Protein AF-A0A9N9IWU1-F1 (afdb_monomer)

Nearest PDB structures (foldseek):
  3p52-assembly1_A  TM=3.526E-01  e=2.684E+00  Campylobacter jejuni
  3p52-assembly1_B  TM=3.515E-01  e=4.999E+00  Campylobacter jejuni

Sequence (318 aa):
MSSFELILHGLKLSLKDFIEKHLPIESNYEIITSFIGVLTSTNDRFIDERKEELLKYFIHQFLEKNGITSLINKTLVYLNKNNMPRISNGNIDLHGQYKHLIFLIQSKCKILVKDLREFLNTISKQPETSVGFLVSNVELSDNARIELEKSPIKERICVCFYYEIVDKIFEYARIFEEKHDKLKKQNEERKRKADELKAENKFLRKQNKRLKEEFQSQIKELESQIVELKEKTEIQNQNIKKTIDNQYKEFKKQNQEMKEKLENQSKKFDKKLDLILRRFMILNDPLQDNDSTNNHSNVANVKNQDPRDAIAKMLVHN

Radius of gyration: 63.13 Å; Cα contacts (8 Å, |Δi|>4): 220; chains: 1; bounding box: 89×43×184 Å

pLDDT: mean 78.39, std 21.26, range [28.47, 98.31]

Secondary structure (DSSP, 8-state):
--HHHHHHHHHHHHHHHHHHHH---SS-HHHHHHHHHHHHH---HHHHHHHHHHHHHHHHHHHHHTT-EEEE-PPPEEE-TTSPEEE--TT--EEEEETTEEEEEEE-SS--HHHHHHHHHHHTTS-TTEEEEEEESSPPPHHHHHHHHT-TTGGGEEEEETTTHHHHHHHHHHHHHHHHHHHHHHHHHHHHHHHHHHHHHHHHHHHHHHHHHHHHHHHHHHHHHHHHHHHHHHHHHHHHHHHHHHHHHHHHHHHHHHHHHHHHHHHHHHHHHHHHHHHHHHH-----------------------TTSSSTTSSS--

Foldseek 3Di:
DDPVVVVVVVCCVVLVCCCVVPQPPDLDPVSVCVVVVCLVPDPPPVSVVCVQVSLLVVLCVNCVVVVKAKDQDDFDWDQDPVRDTDTDSLQWGMWTDDDQATETEREDQADDLVNLVSQLVVVVPDPLSYAYEYEYQDDHDPVNVVSLVPRPSSVRYHYYYSSCVNVVVVVVVVVSVVVVVVVVVVVVVVVVVVVVVVVVVVVVVVVVVVVVVVVVVVVVVVVVVVVVVVVVVVVVVVVVVVVVVVVVVVVVVVVVVVVVVVVVVVVVVVVVVVVVVVVVVVVDDDDDDDDDDYDDDDDDDDPPDDPPPPPPPPPPDD

Organism: NCBI:txid1433469

Structure (mmCIF, N/CA/C/O backbone):
data_AF-A0A9N9IWU1-F1
#
_entry.id   AF-A0A9N9IWU1-F1
#
loop_
_atom_site.group_PDB
_atom_site.id
_atom_site.type_symbol
_atom_site.label_atom_id
_atom_site.label_alt_id
_atom_site.label_comp_id
_atom_site.label_asym_id
_atom_site.label_entity_id
_atom_site.label_seq_id
_atom_site.pdbx_PDB_ins_code
_atom_site.Cartn_x
_atom_site.Cartn_y
_atom_site.Cartn_z
_atom_site.occupancy
_atom_site.B_iso_or_equiv
_atom_site.auth_seq_id
_atom_site.auth_comp_id
_atom_site.auth_asym_id
_atom_site.auth_atom_id
_atom_site.pdbx_PDB_model_num
ATOM 1 N N . MET A 1 1 ? -0.079 20.510 -44.475 1.00 41.06 1 MET A N 1
ATOM 2 C CA . MET A 1 1 ? 1.258 20.053 -44.056 1.00 41.06 1 MET A CA 1
ATOM 3 C C . MET A 1 1 ? 2.174 21.253 -43.974 1.00 41.06 1 MET A C 1
ATOM 5 O O . MET A 1 1 ? 2.240 22.005 -44.940 1.00 41.06 1 MET A O 1
ATOM 9 N N . SER A 1 2 ? 2.814 21.474 -42.829 1.00 29.50 2 SER A N 1
ATOM 10 C CA . SER A 1 2 ? 3.815 22.541 -42.695 1.00 29.50 2 SER A CA 1
ATOM 11 C C . SER A 1 2 ? 5.095 22.169 -43.454 1.00 29.50 2 SER A C 1
ATOM 13 O O . SER A 1 2 ? 5.402 20.991 -43.637 1.00 29.50 2 SER A O 1
ATOM 15 N N . SER A 1 3 ? 5.880 23.159 -43.877 1.00 28.47 3 SER A N 1
ATOM 16 C CA . SER A 1 3 ? 7.180 22.968 -44.543 1.00 28.47 3 SER A CA 1
ATOM 17 C C . SER A 1 3 ? 8.150 22.101 -43.718 1.00 28.47 3 SER A C 1
ATOM 19 O O . SER A 1 3 ? 9.014 21.433 -44.278 1.00 28.47 3 SER A O 1
ATOM 21 N N . PHE A 1 4 ? 7.962 22.040 -42.395 1.00 31.33 4 PHE A N 1
ATOM 22 C CA . PHE A 1 4 ? 8.714 21.190 -41.470 1.00 31.33 4 PHE A CA 1
ATOM 23 C C . PHE A 1 4 ? 8.310 19.704 -41.552 1.00 31.33 4 PHE A C 1
ATOM 25 O O . PHE A 1 4 ? 9.168 18.826 -41.488 1.00 31.33 4 PHE A O 1
ATOM 32 N N . GLU A 1 5 ? 7.025 19.407 -41.776 1.00 33.91 5 GLU A N 1
ATOM 33 C CA . GLU A 1 5 ? 6.537 18.037 -42.001 1.00 33.91 5 GLU A CA 1
ATOM 34 C C . GLU A 1 5 ? 7.022 17.474 -43.341 1.00 33.91 5 GLU A C 1
ATOM 36 O O . GLU A 1 5 ? 7.302 16.285 -43.426 1.00 33.91 5 GLU A O 1
ATOM 41 N N . LEU A 1 6 ? 7.179 18.316 -44.368 1.00 31.55 6 LEU A N 1
ATOM 42 C CA . LEU A 1 6 ? 7.746 17.936 -45.670 1.00 31.55 6 LEU A CA 1
ATOM 43 C C . LEU A 1 6 ? 9.250 17.640 -45.592 1.00 31.55 6 LEU A C 1
ATOM 45 O O . LEU A 1 6 ? 9.711 16.675 -46.197 1.00 31.55 6 LEU A O 1
ATOM 49 N N . ILE A 1 7 ? 10.002 18.411 -44.801 1.00 37.16 7 ILE A N 1
ATOM 50 C CA . ILE A 1 7 ? 11.426 18.154 -44.536 1.00 37.16 7 ILE A CA 1
ATOM 51 C C . ILE A 1 7 ? 11.585 16.858 -43.735 1.00 37.16 7 ILE A C 1
ATOM 53 O O . ILE A 1 7 ? 12.373 16.002 -44.123 1.00 37.16 7 ILE A O 1
ATOM 57 N N . LEU A 1 8 ? 10.782 16.650 -42.687 1.00 37.19 8 LEU A N 1
ATOM 58 C CA . LEU A 1 8 ? 10.743 15.384 -41.950 1.00 37.19 8 LEU A CA 1
ATOM 59 C C . LEU A 1 8 ? 10.279 14.208 -42.810 1.00 37.19 8 LEU A C 1
ATOM 61 O O . LEU A 1 8 ? 10.736 13.102 -42.568 1.00 37.19 8 LEU A O 1
ATOM 65 N N . HIS A 1 9 ? 9.406 14.407 -43.800 1.00 40.44 9 HIS A N 1
ATOM 66 C CA . HIS A 1 9 ? 8.958 13.346 -44.704 1.00 40.44 9 HIS A CA 1
ATOM 67 C C . HIS A 1 9 ? 10.016 13.002 -45.763 1.00 40.44 9 HIS A C 1
ATOM 69 O O . HIS A 1 9 ? 10.224 11.825 -46.051 1.00 40.44 9 HIS A O 1
ATOM 75 N N . GLY A 1 10 ? 10.717 14.002 -46.308 1.00 41.34 10 GLY A N 1
ATOM 76 C CA . GLY A 1 10 ? 11.841 13.804 -47.228 1.00 41.34 10 GLY A CA 1
ATOM 77 C C . GLY A 1 10 ? 13.050 13.173 -46.540 1.00 41.34 10 GLY A C 1
ATOM 78 O O . GLY A 1 10 ? 13.661 12.262 -47.087 1.00 41.34 10 GLY A O 1
ATOM 79 N N . LEU A 1 11 ? 13.328 13.578 -45.298 1.00 46.31 11 LEU A N 1
ATOM 80 C CA . LEU A 1 11 ? 14.353 12.962 -44.458 1.00 46.31 11 LEU A CA 1
ATOM 81 C C . LEU A 1 11 ? 13.930 11.620 -43.910 1.00 46.31 11 LEU A C 1
ATOM 83 O O . LEU A 1 11 ? 14.772 10.750 -43.812 1.00 46.31 11 LEU A O 1
ATOM 87 N N . LYS A 1 12 ? 12.655 11.413 -43.566 1.00 50.91 12 LYS A N 1
ATOM 88 C CA . LYS A 1 12 ? 12.165 10.080 -43.218 1.00 50.91 12 LYS A CA 1
ATOM 89 C C . LYS A 1 12 ? 12.383 9.152 -44.385 1.00 50.91 12 LYS A C 1
ATOM 91 O O . LYS A 1 12 ? 12.904 8.092 -44.139 1.00 50.91 12 LYS A O 1
ATOM 96 N N . LEU A 1 13 ? 12.047 9.531 -45.615 1.00 47.12 13 LEU A N 1
ATOM 97 C CA . LEU A 1 13 ? 12.294 8.667 -46.767 1.00 47.12 13 LEU A CA 1
ATOM 98 C C . LEU A 1 13 ? 13.795 8.457 -46.988 1.00 47.12 13 LEU A C 1
ATOM 100 O O . LEU A 1 13 ? 14.228 7.321 -46.968 1.00 47.12 13 LEU A O 1
ATOM 104 N N . SER A 1 14 ? 14.621 9.507 -47.054 1.00 54.09 14 SER A N 1
ATOM 105 C CA . SER A 1 14 ? 16.058 9.330 -47.316 1.00 54.09 14 SER A CA 1
ATOM 106 C C . SER A 1 14 ? 16.821 8.649 -46.176 1.00 54.09 14 SER A C 1
ATOM 108 O O . SER A 1 14 ? 17.771 7.920 -46.432 1.00 54.09 14 SER A O 1
ATOM 110 N N . LEU A 1 15 ? 16.444 8.894 -44.918 1.00 51.06 15 LEU A N 1
ATOM 111 C CA . LEU A 1 15 ? 17.078 8.315 -43.735 1.00 51.06 15 LEU A CA 1
ATOM 112 C C . LEU A 1 15 ? 16.549 6.918 -43.436 1.00 51.06 15 LEU A C 1
ATOM 114 O O . LEU A 1 15 ? 17.334 6.056 -43.065 1.00 51.06 15 LEU A O 1
ATOM 118 N N . LYS A 1 16 ? 15.243 6.684 -43.589 1.00 52.19 16 LYS A N 1
ATOM 119 C CA . LYS A 1 16 ? 14.665 5.342 -43.509 1.00 52.19 16 LYS A CA 1
ATOM 120 C C . LYS A 1 16 ? 15.235 4.489 -44.625 1.00 52.19 16 LYS A C 1
ATOM 122 O O . LYS A 1 16 ? 15.744 3.431 -44.313 1.00 52.19 16 LYS A O 1
ATOM 127 N N . ASP A 1 17 ? 15.273 4.978 -45.863 1.00 54.34 17 ASP A N 1
ATOM 128 C CA . ASP A 1 17 ? 15.911 4.270 -46.973 1.00 54.34 17 ASP A CA 1
ATOM 129 C C . ASP A 1 17 ? 17.400 4.057 -46.686 1.00 54.34 17 ASP A C 1
ATOM 131 O O . ASP A 1 17 ? 17.902 2.965 -46.909 1.00 54.34 17 ASP A O 1
ATOM 135 N N . PHE A 1 18 ? 18.119 5.045 -46.138 1.00 54.44 18 PHE A N 1
ATOM 136 C CA . PHE A 1 18 ? 19.524 4.874 -45.752 1.00 54.44 18 PHE A CA 1
ATOM 137 C C . PHE A 1 18 ? 19.701 3.794 -44.677 1.00 54.44 18 PHE A C 1
ATOM 139 O O . PHE A 1 18 ? 20.540 2.912 -44.828 1.00 54.44 18 PHE A O 1
ATOM 146 N N . ILE A 1 19 ? 18.901 3.824 -43.612 1.00 54.03 19 ILE A N 1
ATOM 147 C CA . ILE A 1 19 ? 18.969 2.860 -42.511 1.00 54.03 19 ILE A CA 1
ATOM 148 C C . ILE A 1 19 ? 18.510 1.476 -42.983 1.00 54.03 19 ILE A C 1
ATOM 150 O O . ILE A 1 19 ? 19.202 0.500 -42.745 1.00 54.03 19 ILE A O 1
ATOM 154 N N . GLU A 1 20 ? 17.403 1.363 -43.709 1.00 55.81 20 GLU A N 1
ATOM 155 C CA . GLU A 1 20 ? 16.878 0.090 -44.218 1.00 55.81 20 GLU A CA 1
ATOM 156 C C . GLU A 1 20 ? 17.780 -0.530 -45.294 1.00 55.81 20 GLU A C 1
ATOM 158 O O . GLU A 1 20 ? 17.894 -1.753 -45.359 1.00 55.81 20 GLU A O 1
ATOM 163 N N . LYS A 1 21 ? 18.453 0.288 -46.114 1.00 51.91 21 LYS A N 1
ATOM 164 C CA . LYS A 1 21 ? 19.343 -0.172 -47.193 1.00 51.91 21 LYS A CA 1
ATOM 165 C C . LYS A 1 21 ? 20.771 -0.456 -46.730 1.00 51.91 21 LYS A C 1
ATOM 167 O O . LYS A 1 21 ? 21.425 -1.310 -47.323 1.00 51.91 21 LYS A O 1
ATOM 172 N N . HIS A 1 22 ? 21.272 0.261 -45.721 1.00 46.25 22 HIS A N 1
ATOM 173 C CA . HIS A 1 22 ? 22.676 0.176 -45.292 1.00 46.25 22 HIS A CA 1
ATOM 174 C C . HIS A 1 22 ? 22.883 -0.394 -43.886 1.00 46.25 22 HIS A C 1
ATOM 176 O O . HIS A 1 22 ? 24.012 -0.742 -43.549 1.00 46.25 22 HIS A O 1
ATOM 182 N N . LEU A 1 23 ? 21.834 -0.529 -43.075 1.00 49.16 23 LEU A N 1
ATOM 183 C CA . LEU A 1 23 ? 21.897 -1.170 -41.764 1.00 49.16 23 LEU A CA 1
ATOM 184 C C . LEU A 1 23 ? 20.909 -2.338 -41.765 1.00 49.16 23 LEU A C 1
ATOM 186 O O . LEU A 1 23 ? 19.744 -2.152 -41.407 1.00 49.16 23 LEU A O 1
ATOM 190 N N . PRO A 1 24 ? 21.326 -3.553 -42.167 1.00 48.78 24 PRO A N 1
ATOM 191 C CA . PRO A 1 24 ? 20.500 -4.730 -41.949 1.00 48.78 24 PRO A CA 1
ATOM 192 C C . PRO A 1 24 ? 20.331 -4.870 -40.438 1.00 48.78 24 PRO A C 1
ATOM 194 O O . PRO A 1 24 ? 21.241 -5.307 -39.756 1.00 48.78 24 PRO A O 1
ATOM 197 N N . ILE A 1 25 ? 19.209 -4.419 -39.872 1.00 50.78 25 ILE A N 1
ATOM 198 C CA . ILE A 1 25 ? 18.974 -4.502 -38.422 1.00 50.78 25 ILE A CA 1
ATOM 199 C C . ILE A 1 25 ? 18.584 -5.948 -38.084 1.00 50.78 25 ILE A C 1
ATOM 201 O O . ILE A 1 25 ? 17.461 -6.233 -37.674 1.00 50.78 25 ILE A O 1
ATOM 205 N N . GLU A 1 26 ? 19.498 -6.870 -38.344 1.00 51.69 26 GLU A N 1
ATOM 206 C CA . GLU A 1 26 ? 19.643 -8.082 -37.565 1.00 51.69 26 GLU A CA 1
ATOM 207 C C . GLU A 1 26 ? 20.362 -7.675 -36.273 1.00 51.69 26 GLU A C 1
ATOM 209 O O . GLU A 1 26 ? 21.142 -6.721 -36.251 1.00 51.69 26 GLU A O 1
ATOM 214 N N . SER A 1 27 ? 20.040 -8.333 -35.165 1.00 50.38 27 SER A N 1
ATOM 215 C CA . SER A 1 27 ? 20.446 -8.004 -33.793 1.00 50.38 27 SER A CA 1
ATOM 216 C C . SER A 1 27 ? 21.941 -8.226 -33.513 1.00 50.38 27 SER A C 1
ATOM 218 O O . SER A 1 27 ? 22.306 -8.835 -32.511 1.00 50.38 27 SER A O 1
ATOM 220 N N . ASN A 1 28 ? 22.821 -7.767 -34.397 1.00 59.22 28 ASN A N 1
ATOM 221 C CA . ASN A 1 28 ? 24.256 -7.854 -34.220 1.00 59.22 28 ASN A CA 1
ATOM 222 C C . ASN A 1 28 ? 24.761 -6.579 -33.547 1.00 59.22 28 ASN A C 1
ATOM 224 O O . ASN A 1 28 ? 24.699 -5.483 -34.107 1.00 59.22 28 ASN A O 1
ATOM 228 N N . TYR A 1 29 ? 25.311 -6.746 -32.345 1.00 64.25 29 TYR A N 1
ATOM 229 C CA . TYR A 1 29 ? 26.109 -5.754 -31.614 1.00 64.25 29 TYR A CA 1
ATOM 230 C C . TYR A 1 29 ? 27.099 -4.996 -32.521 1.00 64.25 29 TYR A C 1
ATOM 232 O O . TYR A 1 29 ? 27.323 -3.795 -32.352 1.00 64.25 29 TYR A O 1
ATOM 240 N N . GLU A 1 30 ? 27.637 -5.677 -33.536 1.00 64.38 30 GLU A N 1
ATOM 241 C CA . GLU A 1 30 ? 28.528 -5.111 -34.552 1.00 64.38 30 GLU A CA 1
ATOM 242 C C . GLU A 1 30 ? 27.883 -3.976 -35.358 1.00 64.38 30 GLU A C 1
ATOM 244 O O . GLU A 1 30 ? 28.542 -2.981 -35.644 1.00 64.38 30 GLU A O 1
ATOM 249 N N . ILE A 1 31 ? 26.589 -4.062 -35.668 1.00 64.69 31 ILE A N 1
ATOM 250 C CA . ILE A 1 31 ? 25.860 -3.071 -36.475 1.00 64.69 31 ILE A CA 1
ATOM 251 C C . ILE A 1 31 ? 25.555 -1.823 -35.651 1.00 64.69 31 ILE A C 1
ATOM 253 O O . ILE A 1 31 ? 25.706 -0.704 -36.140 1.00 64.69 31 ILE A O 1
ATOM 257 N N . ILE A 1 32 ? 25.205 -2.003 -34.373 1.00 66.56 32 ILE A N 1
ATOM 258 C CA . ILE A 1 32 ? 25.020 -0.894 -33.428 1.00 66.56 32 ILE A CA 1
ATOM 259 C C . ILE A 1 32 ? 26.347 -0.157 -33.247 1.00 66.56 32 ILE A C 1
ATOM 261 O O . ILE A 1 32 ? 26.415 1.061 -33.400 1.00 66.56 32 ILE A O 1
ATOM 265 N N . THR A 1 33 ? 27.416 -0.905 -32.973 1.00 68.69 33 THR A N 1
ATOM 266 C CA . THR A 1 33 ? 28.758 -0.346 -32.784 1.00 68.69 33 THR A CA 1
ATOM 267 C C . THR A 1 33 ? 29.263 0.335 -34.056 1.00 68.69 33 THR A C 1
ATOM 269 O O . THR A 1 33 ? 29.838 1.416 -33.974 1.00 68.69 33 THR A O 1
ATOM 272 N N . SER A 1 34 ? 28.989 -0.234 -35.234 1.00 68.75 34 SER A N 1
ATOM 273 C CA . SER A 1 34 ? 29.334 0.353 -36.532 1.00 68.75 34 SER A CA 1
ATOM 274 C C . SER A 1 34 ? 28.585 1.663 -36.788 1.00 68.75 34 SER A C 1
ATOM 276 O O . SER A 1 34 ? 29.213 2.667 -37.115 1.00 68.75 34 SER A O 1
ATOM 278 N N . PHE A 1 35 ? 27.269 1.708 -36.557 1.00 71.12 35 PHE A N 1
ATOM 279 C CA . PHE A 1 35 ? 26.470 2.925 -36.727 1.00 71.12 35 PHE A CA 1
ATOM 280 C C . PHE A 1 35 ? 26.896 4.042 -35.769 1.00 71.12 35 PHE A C 1
ATOM 282 O O . PHE A 1 35 ? 27.101 5.180 -36.188 1.00 71.12 35 PHE A O 1
ATOM 289 N N . ILE A 1 36 ? 27.078 3.719 -34.485 1.00 71.56 36 ILE A N 1
ATOM 290 C CA . ILE A 1 36 ? 27.586 4.677 -33.497 1.00 71.56 36 ILE A CA 1
ATOM 291 C C . ILE A 1 36 ? 29.012 5.112 -33.861 1.00 71.56 36 ILE A C 1
ATOM 293 O O . ILE A 1 36 ? 29.337 6.295 -33.755 1.00 71.56 36 ILE A O 1
ATOM 297 N N . GLY A 1 37 ? 29.841 4.192 -34.357 1.00 70.62 37 GLY A N 1
ATOM 298 C CA . GLY A 1 37 ? 31.155 4.486 -34.924 1.00 70.62 37 GLY A CA 1
ATOM 299 C C . GLY A 1 37 ? 31.067 5.551 -36.014 1.00 70.62 37 GLY A C 1
ATOM 300 O O . GLY A 1 37 ? 31.676 6.605 -35.878 1.00 70.62 37 GLY A O 1
ATOM 301 N N . VAL A 1 38 ? 30.213 5.348 -37.021 1.00 70.88 38 VAL A N 1
ATOM 302 C CA . VAL A 1 38 ? 29.972 6.316 -38.105 1.00 70.88 38 VAL A CA 1
ATOM 303 C C . VAL A 1 38 ? 29.484 7.666 -37.571 1.00 70.88 38 VAL A C 1
ATOM 305 O O . VAL A 1 38 ? 30.004 8.701 -37.982 1.00 70.88 38 VAL A O 1
ATOM 308 N N . LEU A 1 39 ? 28.530 7.681 -36.633 1.00 70.00 39 LEU A N 1
ATOM 309 C CA . LEU A 1 39 ? 28.024 8.926 -36.041 1.00 70.00 39 LEU A CA 1
ATOM 310 C C . LEU A 1 39 ? 29.092 9.699 -35.257 1.00 70.00 39 LEU A C 1
ATOM 312 O O . LEU A 1 39 ? 28.996 10.919 -35.144 1.00 70.00 39 LEU A O 1
ATOM 316 N N . THR A 1 40 ? 30.081 9.006 -34.691 1.00 70.88 40 THR A N 1
ATOM 317 C CA . THR A 1 40 ? 31.128 9.626 -33.868 1.00 70.88 40 THR A CA 1
ATOM 318 C C . THR A 1 40 ? 32.408 9.957 -34.628 1.00 70.88 40 THR A C 1
ATOM 320 O O . THR A 1 40 ? 33.125 10.859 -34.200 1.00 70.88 40 THR A O 1
ATOM 323 N N . SER A 1 41 ? 32.696 9.272 -35.738 1.00 73.75 41 SER A N 1
ATOM 324 C CA . SER A 1 41 ? 33.935 9.441 -36.509 1.00 73.75 41 SER A CA 1
ATOM 325 C C . SER A 1 41 ? 33.767 10.217 -37.816 1.00 73.75 41 SER A C 1
ATOM 327 O O . SER A 1 41 ? 34.758 10.473 -38.500 1.00 73.75 41 SER A O 1
ATOM 329 N N . THR A 1 42 ? 32.536 10.534 -38.224 1.00 73.81 42 THR A N 1
ATOM 330 C CA . THR A 1 42 ? 32.293 11.262 -39.473 1.00 73.81 42 THR A CA 1
ATOM 331 C C . THR A 1 42 ? 32.692 12.735 -39.362 1.00 73.81 42 THR A C 1
ATOM 333 O O . THR A 1 42 ? 32.365 13.411 -38.391 1.00 73.81 42 THR A O 1
ATOM 336 N N . ASN A 1 43 ? 33.369 13.244 -40.394 1.00 74.94 43 ASN A N 1
ATOM 337 C CA . ASN A 1 43 ? 33.630 14.677 -40.582 1.00 74.94 43 ASN A CA 1
ATOM 338 C C . ASN A 1 43 ? 32.568 15.341 -41.475 1.00 74.94 43 ASN A C 1
ATOM 340 O O . ASN A 1 43 ? 32.702 16.508 -41.847 1.00 74.94 43 ASN A O 1
ATOM 344 N N . ASP A 1 44 ? 31.537 14.591 -41.872 1.00 76.31 44 ASP A N 1
ATOM 345 C CA . ASP A 1 44 ? 30.438 15.119 -42.664 1.00 76.31 44 ASP A CA 1
ATOM 346 C C . ASP A 1 44 ? 29.609 16.089 -41.814 1.00 76.31 44 ASP A C 1
ATOM 348 O O . ASP A 1 44 ? 28.959 15.703 -40.839 1.00 76.31 44 ASP A O 1
ATOM 352 N N . ARG A 1 45 ? 29.629 17.364 -42.208 1.00 75.38 45 ARG A N 1
ATOM 353 C CA . ARG A 1 45 ? 28.931 18.447 -41.513 1.00 75.38 45 ARG A CA 1
ATOM 354 C C . ARG A 1 45 ? 27.425 18.203 -41.407 1.00 75.38 45 ARG A C 1
ATOM 356 O O . ARG A 1 45 ? 26.831 18.546 -40.391 1.00 75.38 45 ARG A O 1
ATOM 363 N N . PHE A 1 46 ? 26.807 17.615 -42.429 1.00 69.31 46 PHE A N 1
ATOM 364 C CA . PHE A 1 46 ? 25.375 17.338 -42.416 1.00 69.31 46 PHE A CA 1
ATOM 365 C C . PHE A 1 46 ? 25.032 16.229 -41.418 1.00 69.31 46 PHE A C 1
ATOM 367 O O . PHE A 1 46 ? 24.021 16.322 -40.724 1.00 69.31 46 PHE A O 1
ATOM 374 N N . ILE A 1 47 ? 25.870 15.195 -41.306 1.00 67.56 47 ILE A N 1
ATOM 375 C CA . ILE A 1 47 ? 25.670 14.146 -40.297 1.00 67.56 47 ILE A CA 1
ATOM 376 C C . ILE A 1 47 ? 25.927 14.701 -38.891 1.00 67.56 47 ILE A C 1
ATOM 378 O O . ILE A 1 47 ? 25.129 14.450 -37.986 1.00 67.56 47 ILE A O 1
ATOM 382 N N . ASP A 1 48 ? 26.982 15.496 -38.704 1.00 71.12 48 ASP A N 1
ATOM 383 C CA . ASP A 1 48 ? 27.322 16.070 -37.397 1.00 71.12 48 ASP A CA 1
ATOM 384 C C . ASP A 1 48 ? 26.235 17.022 -36.869 1.00 71.12 48 ASP A C 1
ATOM 386 O O . ASP A 1 48 ? 25.840 16.925 -35.704 1.00 71.12 48 ASP A O 1
ATOM 390 N N . GLU A 1 49 ? 25.662 17.863 -37.740 1.00 73.19 49 GLU A N 1
ATOM 391 C CA . GLU A 1 49 ? 24.548 18.763 -37.402 1.00 73.19 49 GLU A CA 1
ATOM 392 C C . GLU A 1 49 ? 23.270 18.004 -36.986 1.00 73.19 49 GLU A C 1
ATOM 394 O O . GLU A 1 49 ? 22.397 18.577 -36.331 1.00 73.19 49 GLU A O 1
ATOM 399 N N . ARG A 1 50 ? 23.149 16.709 -37.322 1.00 70.44 50 ARG A N 1
ATOM 400 C CA . ARG A 1 50 ? 21.920 15.913 -37.127 1.00 70.44 50 ARG A CA 1
ATOM 401 C C . ARG A 1 50 ? 22.087 14.664 -36.280 1.00 70.44 50 ARG A C 1
ATOM 403 O O . ARG A 1 50 ? 21.106 13.962 -36.043 1.00 70.44 50 ARG A O 1
ATOM 410 N N . LYS A 1 51 ? 23.288 14.383 -35.783 1.00 74.38 51 LYS A N 1
ATOM 411 C CA . LYS A 1 51 ? 23.614 13.144 -35.060 1.00 74.38 51 LYS A CA 1
ATOM 412 C C . LYS A 1 51 ? 22.661 12.820 -33.911 1.00 74.38 51 LYS A C 1
ATOM 414 O O . LYS A 1 51 ? 22.309 11.659 -33.736 1.00 74.38 51 LYS A O 1
ATOM 419 N N . GLU A 1 52 ? 22.186 13.825 -33.168 1.00 76.19 52 GLU A N 1
ATOM 420 C CA . GLU A 1 52 ? 21.204 13.601 -32.101 1.00 76.19 52 GLU A CA 1
ATOM 421 C C . GLU A 1 52 ? 19.852 13.131 -32.667 1.00 76.19 52 GLU A C 1
ATOM 423 O O . GLU A 1 52 ? 19.247 12.228 -32.107 1.00 76.19 52 GLU A O 1
ATOM 428 N N . GLU A 1 53 ? 19.371 13.691 -33.781 1.00 75.00 53 GLU A N 1
ATOM 429 C CA . GLU A 1 53 ? 18.120 13.255 -34.426 1.00 75.00 53 GLU A CA 1
ATOM 430 C C . GLU A 1 53 ? 18.247 11.828 -34.978 1.00 75.00 53 GLU A C 1
ATOM 432 O O . GLU A 1 53 ? 17.358 10.996 -34.774 1.00 75.00 53 GLU A O 1
ATOM 437 N N . LEU A 1 54 ? 19.379 11.540 -35.627 1.00 73.12 54 LEU A N 1
ATOM 438 C CA . LEU A 1 54 ? 19.701 10.226 -36.187 1.00 73.12 54 LEU A CA 1
ATOM 439 C C . LEU A 1 54 ? 19.740 9.150 -35.103 1.00 73.12 54 LEU A C 1
ATOM 441 O O . LEU A 1 54 ? 19.154 8.079 -35.257 1.00 73.12 54 LEU A O 1
ATOM 445 N N . LEU A 1 55 ? 20.382 9.462 -33.979 1.00 78.50 55 LEU A N 1
ATOM 446 C CA . LEU A 1 55 ? 20.488 8.574 -32.834 1.00 78.50 55 LEU A CA 1
ATOM 447 C C . LEU A 1 55 ? 19.120 8.267 -32.211 1.00 78.50 55 LEU A C 1
ATOM 449 O O . LEU A 1 55 ? 18.821 7.109 -31.927 1.00 78.50 55 LEU A O 1
ATOM 453 N N . LYS A 1 56 ? 18.261 9.278 -32.039 1.00 83.19 56 LYS A N 1
ATOM 454 C CA . LYS A 1 56 ? 16.898 9.089 -31.508 1.00 83.19 56 LYS A CA 1
ATOM 455 C C . LYS A 1 56 ? 16.079 8.162 -32.394 1.00 83.19 56 LYS A C 1
ATOM 457 O O . LYS A 1 56 ? 15.414 7.258 -31.890 1.00 83.19 56 LYS A O 1
ATOM 462 N N . TYR A 1 57 ? 16.142 8.379 -33.708 1.00 80.06 57 TYR A N 1
ATOM 463 C CA . TYR A 1 57 ? 15.438 7.544 -34.674 1.00 80.06 57 TYR A CA 1
ATOM 464 C C . TYR A 1 57 ? 15.969 6.106 -34.679 1.00 80.06 57 TYR A C 1
ATOM 466 O O . TYR A 1 57 ? 15.177 5.165 -34.667 1.00 80.06 57 TYR A O 1
ATOM 474 N N . PHE A 1 58 ? 17.291 5.932 -34.608 1.00 81.12 58 PHE A N 1
ATOM 475 C CA . PHE A 1 58 ? 17.919 4.620 -34.494 1.00 81.12 58 PHE A CA 1
ATOM 476 C C . PHE A 1 58 ? 17.456 3.860 -33.244 1.00 81.12 58 PHE A C 1
ATOM 478 O O . PHE A 1 58 ? 17.004 2.725 -33.364 1.00 81.12 58 PHE A O 1
ATOM 485 N N . ILE A 1 59 ? 17.499 4.487 -32.060 1.00 84.50 59 ILE A N 1
ATOM 486 C CA . ILE A 1 59 ? 17.051 3.850 -30.810 1.00 84.50 59 ILE A CA 1
ATOM 487 C C . ILE A 1 59 ? 15.572 3.467 -30.912 1.00 84.50 59 ILE A C 1
ATOM 489 O O . ILE A 1 59 ? 15.204 2.355 -30.554 1.00 84.50 59 ILE A O 1
ATOM 493 N N . HIS A 1 60 ? 14.723 4.352 -31.434 1.00 85.75 60 HIS A N 1
ATOM 494 C CA . HIS A 1 60 ? 13.305 4.060 -31.639 1.00 85.75 60 HIS A CA 1
ATOM 495 C C . HIS A 1 60 ? 13.083 2.821 -32.522 1.00 85.75 60 HIS A C 1
ATOM 497 O O . HIS A 1 60 ? 12.379 1.903 -32.108 1.00 85.75 60 HIS A O 1
ATOM 503 N N . GLN A 1 61 ? 13.730 2.755 -33.690 1.00 81.06 61 GLN A N 1
ATOM 504 C CA . GLN A 1 61 ? 13.635 1.603 -34.594 1.00 81.06 61 GLN A CA 1
ATOM 505 C C . GLN A 1 61 ? 14.197 0.322 -33.964 1.00 81.06 61 GLN A C 1
ATOM 507 O O . GLN A 1 61 ? 13.625 -0.757 -34.121 1.00 81.06 61 GLN A O 1
ATOM 512 N N . PHE A 1 62 ? 15.295 0.435 -33.213 1.00 81.81 62 PHE A N 1
ATOM 513 C CA . PHE A 1 62 ? 15.886 -0.689 -32.496 1.00 81.81 62 PHE A CA 1
ATOM 514 C C . PHE A 1 62 ? 14.928 -1.252 -31.437 1.00 81.81 62 PHE A C 1
ATOM 516 O O . PHE A 1 62 ? 14.762 -2.467 -31.341 1.00 81.81 62 PHE A O 1
ATOM 523 N N . LEU A 1 63 ? 14.238 -0.388 -30.692 1.00 87.94 63 LEU A N 1
ATOM 524 C CA . LEU A 1 63 ? 13.220 -0.792 -29.722 1.00 87.94 63 LEU A CA 1
ATOM 525 C C . LEU A 1 63 ? 12.010 -1.451 -30.401 1.00 87.94 63 LEU A C 1
ATOM 527 O O . LEU A 1 63 ? 11.593 -2.527 -29.975 1.00 87.94 63 LEU A O 1
ATOM 531 N N . GLU A 1 64 ? 11.482 -0.856 -31.477 1.00 86.50 64 GLU A N 1
ATOM 532 C CA . GLU A 1 64 ? 10.329 -1.406 -32.209 1.00 86.50 64 GLU A CA 1
ATOM 533 C C . GLU A 1 64 ? 10.607 -2.813 -32.749 1.00 86.50 64 GLU A C 1
ATOM 535 O O . GLU A 1 64 ? 9.773 -3.708 -32.598 1.00 86.50 64 GLU A O 1
ATOM 540 N N . LYS A 1 65 ? 11.806 -3.050 -33.300 1.00 85.12 65 LYS A N 1
ATOM 541 C CA . LYS A 1 65 ? 12.218 -4.381 -33.779 1.00 85.12 65 LYS A CA 1
ATOM 542 C C . LYS A 1 65 ? 12.305 -5.432 -32.674 1.00 85.12 65 LYS A C 1
ATOM 544 O O . LYS A 1 65 ? 12.129 -6.613 -32.951 1.00 85.12 65 LYS A O 1
ATOM 549 N N . ASN A 1 66 ? 12.513 -5.008 -31.430 1.00 85.31 66 ASN A N 1
ATOM 550 C CA . ASN A 1 66 ? 12.517 -5.874 -30.252 1.00 85.31 66 ASN A CA 1
ATOM 551 C C . ASN A 1 66 ? 11.142 -5.938 -29.553 1.00 85.31 66 ASN A C 1
ATOM 553 O O . ASN A 1 66 ? 11.046 -6.373 -28.406 1.00 85.31 66 ASN A O 1
ATOM 557 N N . GLY A 1 67 ? 10.066 -5.497 -30.219 1.00 88.94 67 GLY A N 1
ATOM 558 C CA . GLY A 1 67 ? 8.702 -5.541 -29.681 1.00 88.94 67 GLY A CA 1
ATOM 559 C C . GLY A 1 67 ? 8.437 -4.531 -28.559 1.00 88.94 67 GLY A C 1
ATOM 560 O O . GLY A 1 67 ? 7.452 -4.658 -27.830 1.00 88.94 67 GLY A O 1
ATOM 561 N N . ILE A 1 68 ? 9.303 -3.528 -28.397 1.00 91.69 68 ILE A N 1
ATOM 562 C CA . ILE A 1 68 ? 9.154 -2.476 -27.395 1.00 91.69 68 ILE A CA 1
ATOM 563 C C . ILE A 1 68 ? 8.471 -1.270 -28.043 1.00 91.69 68 ILE A C 1
ATOM 565 O O . ILE A 1 68 ? 8.987 -0.665 -28.982 1.00 91.69 68 ILE A O 1
ATOM 569 N N . THR A 1 69 ? 7.310 -0.881 -27.511 1.00 91.38 69 THR A N 1
ATOM 570 C CA . THR A 1 69 ? 6.584 0.287 -28.020 1.00 91.38 69 THR A CA 1
ATOM 571 C C . THR A 1 69 ? 7.307 1.557 -27.591 1.00 91.38 69 THR A C 1
ATOM 573 O O . THR A 1 69 ? 7.520 1.786 -26.400 1.00 91.38 69 THR A O 1
ATOM 576 N N . SER A 1 70 ? 7.662 2.411 -28.548 1.00 89.44 70 SER A N 1
ATOM 577 C CA . SER A 1 70 ? 8.268 3.712 -28.272 1.00 89.44 70 SER A CA 1
ATOM 578 C C . SER A 1 70 ? 7.734 4.782 -29.221 1.00 89.44 70 SER A C 1
ATOM 580 O O . SER A 1 70 ? 7.293 4.495 -30.327 1.00 89.44 70 SER A O 1
ATOM 582 N N . LEU A 1 71 ? 7.740 6.03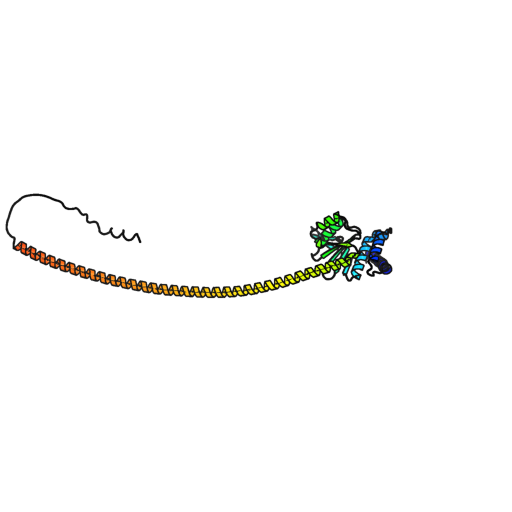0 -28.769 1.00 83.81 71 LEU A N 1
ATOM 583 C CA . LEU A 1 71 ? 7.275 7.199 -29.499 1.00 83.81 71 LEU A CA 1
ATOM 584 C C . LEU A 1 71 ? 8.364 8.267 -29.447 1.00 83.81 71 LEU A C 1
ATOM 586 O O . LEU A 1 71 ? 8.758 8.702 -28.361 1.00 83.81 71 LEU A O 1
ATOM 590 N N . ILE A 1 72 ? 8.814 8.709 -30.623 1.00 76.56 72 ILE A N 1
ATOM 591 C CA . ILE A 1 72 ? 9.708 9.862 -30.759 1.00 76.56 72 ILE A CA 1
ATOM 592 C C . ILE A 1 72 ? 8.902 11.125 -30.465 1.00 76.56 72 ILE A C 1
ATOM 594 O O . ILE A 1 72 ? 7.987 11.457 -31.210 1.00 76.56 72 ILE A O 1
ATOM 598 N N . ASN A 1 73 ? 9.245 11.768 -29.349 1.00 63.97 73 ASN A N 1
ATOM 599 C CA . ASN A 1 73 ? 8.685 12.992 -28.777 1.00 63.97 73 ASN A CA 1
ATOM 600 C C . ASN A 1 73 ? 7.214 13.361 -29.077 1.00 63.97 73 ASN A C 1
ATOM 602 O O . ASN A 1 73 ? 6.856 13.839 -30.153 1.00 63.97 73 ASN A O 1
ATOM 606 N N . LYS A 1 74 ? 6.394 13.325 -28.016 1.00 50.19 74 LYS A N 1
ATOM 607 C CA . LYS A 1 74 ? 5.222 14.194 -27.842 1.00 50.19 74 LYS A CA 1
ATOM 608 C C . LYS A 1 74 ? 5.633 15.359 -26.945 1.00 50.19 74 LYS A C 1
ATOM 610 O O . LYS A 1 74 ? 6.205 15.150 -25.883 1.00 50.19 74 LYS A O 1
ATOM 615 N N . THR A 1 75 ? 5.308 16.576 -27.353 1.00 48.78 75 THR A N 1
ATOM 616 C CA . THR A 1 75 ? 5.431 17.798 -26.553 1.00 48.78 75 THR A CA 1
ATOM 617 C C . THR A 1 75 ? 4.874 17.599 -25.134 1.00 48.78 75 THR A C 1
ATOM 619 O O . THR A 1 75 ? 3.675 17.362 -24.981 1.00 48.78 75 THR A O 1
ATOM 622 N N . LEU A 1 76 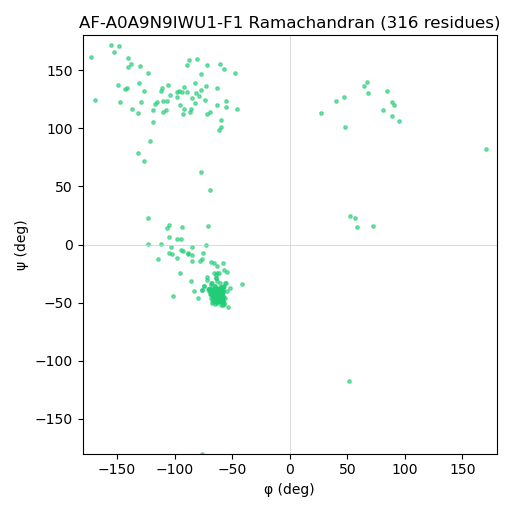? 5.708 17.699 -24.089 1.00 48.09 76 LEU A N 1
ATOM 623 C CA . LEU A 1 76 ? 5.222 17.670 -22.705 1.00 48.09 76 LEU A CA 1
ATOM 624 C C . LEU A 1 76 ? 4.636 19.037 -22.333 1.00 48.09 76 LEU A C 1
ATOM 626 O O . LEU A 1 76 ? 5.281 20.078 -22.487 1.00 48.09 76 LEU A O 1
ATOM 630 N N . VAL A 1 77 ? 3.404 19.020 -21.825 1.00 48.44 77 VAL A N 1
ATOM 631 C CA . VAL A 1 77 ? 2.708 20.195 -21.289 1.00 48.44 77 VAL A CA 1
ATOM 632 C C . VAL A 1 77 ? 2.659 20.055 -19.774 1.00 48.44 77 VAL A C 1
ATOM 634 O O . VAL A 1 77 ? 2.038 19.130 -19.257 1.00 48.44 77 VAL A O 1
ATOM 637 N N . TYR A 1 78 ? 3.309 20.962 -19.050 1.00 56.12 78 TYR A N 1
ATOM 638 C CA . TYR A 1 78 ? 3.203 21.032 -17.590 1.00 56.12 78 TYR A CA 1
ATOM 639 C C . TYR A 1 78 ? 2.897 22.453 -17.134 1.00 56.12 78 TYR A C 1
ATOM 641 O O . TYR A 1 78 ? 3.248 23.426 -17.799 1.00 56.12 78 TYR A O 1
ATOM 649 N N . LEU A 1 79 ? 2.255 22.586 -15.977 1.00 46.06 79 LEU A N 1
ATOM 650 C CA . LEU A 1 79 ? 1.984 23.885 -15.372 1.00 46.06 79 LEU A CA 1
ATOM 651 C C . LEU A 1 79 ? 3.230 24.375 -14.623 1.00 46.06 79 LEU A C 1
ATOM 653 O O . LEU A 1 79 ? 3.852 23.631 -13.863 1.00 46.06 79 LEU A O 1
ATOM 657 N N . ASN A 1 80 ? 3.637 25.621 -14.864 1.00 54.81 80 ASN A N 1
ATOM 658 C CA . ASN A 1 80 ? 4.703 26.251 -14.087 1.00 54.81 80 ASN A CA 1
ATOM 659 C C . ASN A 1 80 ? 4.192 26.692 -12.697 1.00 54.81 80 ASN A C 1
ATOM 661 O O . ASN A 1 80 ? 3.017 26.541 -12.378 1.00 54.81 80 ASN A O 1
ATOM 665 N N . LYS A 1 81 ? 5.069 27.290 -11.875 1.00 64.31 81 LYS A N 1
ATOM 666 C CA . LYS A 1 81 ? 4.718 27.798 -10.530 1.00 64.31 81 LYS A CA 1
ATOM 667 C C . LYS A 1 81 ? 3.583 28.840 -10.520 1.00 64.31 81 LYS A C 1
ATOM 669 O O . LYS A 1 81 ? 3.014 29.087 -9.467 1.00 64.31 81 LYS A O 1
ATOM 674 N N . ASN A 1 82 ? 3.250 29.414 -11.676 1.00 71.44 82 ASN A N 1
ATOM 675 C CA . ASN A 1 82 ? 2.180 30.393 -11.858 1.00 71.44 82 ASN A CA 1
ATOM 676 C C . ASN A 1 82 ? 0.942 29.771 -12.535 1.00 71.44 82 ASN A C 1
ATOM 678 O O . ASN A 1 82 ? 0.130 30.503 -13.090 1.00 71.44 82 ASN A O 1
ATOM 682 N N . ASN A 1 83 ? 0.821 28.437 -12.564 1.00 57.94 83 ASN A N 1
ATOM 683 C CA . ASN A 1 83 ? -0.233 27.698 -13.270 1.00 57.94 83 ASN A CA 1
ATOM 684 C C . ASN A 1 83 ? -0.336 27.999 -14.776 1.00 57.94 83 ASN A C 1
ATOM 686 O O . ASN A 1 83 ? -1.371 27.754 -15.390 1.00 57.94 83 ASN A O 1
ATOM 690 N N . MET A 1 84 ? 0.737 28.490 -15.398 1.00 40.78 84 MET A N 1
ATOM 691 C CA . MET A 1 84 ? 0.773 28.684 -16.845 1.00 40.78 84 MET A CA 1
ATOM 692 C C . MET A 1 84 ? 1.283 27.412 -17.525 1.00 40.78 84 MET A C 1
ATOM 694 O O . MET A 1 84 ? 2.338 26.901 -17.121 1.00 40.78 84 MET A O 1
ATOM 698 N N . PRO A 1 85 ? 0.593 26.910 -18.564 1.00 40.56 85 PRO A N 1
ATOM 699 C CA . PRO A 1 85 ? 1.072 25.778 -19.337 1.00 40.56 85 PRO A CA 1
ATOM 700 C C . PRO A 1 85 ? 2.382 26.157 -20.027 1.00 40.56 85 PRO A C 1
ATOM 702 O O . PRO A 1 85 ? 2.452 27.101 -20.814 1.00 40.56 85 PRO A O 1
ATOM 705 N N . ARG A 1 86 ? 3.445 25.423 -19.710 1.00 43.97 86 ARG A N 1
ATOM 706 C CA . ARG A 1 86 ? 4.704 25.447 -20.442 1.00 43.97 86 ARG A CA 1
ATOM 707 C C . ARG A 1 86 ? 4.798 24.205 -21.301 1.00 43.97 86 ARG A C 1
ATOM 709 O O . ARG A 1 86 ? 4.659 23.082 -20.822 1.00 43.97 86 ARG A O 1
ATOM 716 N N . ILE A 1 87 ? 5.086 24.463 -22.566 1.00 46.28 87 ILE A N 1
ATOM 717 C CA . ILE A 1 87 ? 5.545 23.477 -23.524 1.00 46.28 87 ILE A CA 1
ATOM 718 C C . ILE A 1 87 ? 7.060 23.391 -23.369 1.00 46.28 87 ILE A C 1
ATOM 720 O O . ILE A 1 87 ? 7.775 24.371 -23.573 1.00 46.28 87 ILE A O 1
ATOM 724 N N . SER A 1 88 ? 7.554 22.233 -22.964 1.00 52.28 88 SER A N 1
ATOM 725 C CA . SER A 1 88 ? 8.981 21.933 -22.978 1.00 52.28 88 SER A CA 1
ATOM 726 C C . SER A 1 88 ? 9.127 20.445 -23.200 1.00 52.28 88 SER A C 1
ATOM 728 O O . SER A 1 88 ? 8.413 19.666 -22.586 1.00 52.28 88 SER A O 1
ATOM 730 N N . ASN A 1 89 ? 10.064 20.037 -24.048 1.00 52.66 89 ASN A N 1
ATOM 731 C CA . ASN A 1 89 ? 10.295 18.618 -24.312 1.00 52.66 89 ASN A CA 1
ATOM 732 C C . ASN A 1 89 ? 10.979 17.911 -23.126 1.00 52.66 89 ASN A C 1
ATOM 734 O O . ASN A 1 89 ? 11.270 16.727 -23.215 1.00 52.66 89 ASN A O 1
ATOM 738 N N . GLY A 1 90 ? 11.283 18.623 -22.026 1.00 56.81 90 GLY A N 1
ATOM 739 C CA . GLY A 1 90 ? 11.913 18.052 -20.828 1.00 56.81 90 GLY A CA 1
ATOM 740 C C . GLY A 1 90 ? 13.265 17.381 -21.091 1.00 56.81 90 GLY A C 1
ATOM 741 O O . GLY A 1 9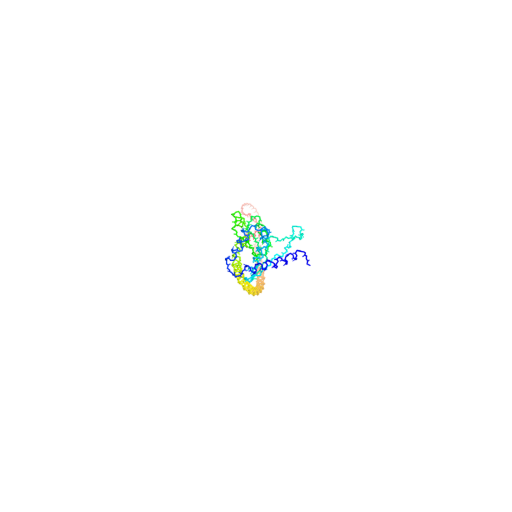0 ? 13.722 16.609 -20.258 1.00 56.81 90 GLY A O 1
ATOM 742 N N . ASN A 1 91 ? 13.864 17.638 -22.260 1.00 70.62 91 ASN A N 1
ATOM 743 C CA . ASN A 1 91 ? 14.998 16.901 -22.819 1.00 70.62 91 ASN A CA 1
ATOM 744 C C . ASN A 1 91 ? 14.797 15.379 -22.899 1.00 70.62 91 ASN A C 1
ATOM 746 O O . ASN A 1 91 ? 15.764 14.628 -22.963 1.00 70.62 91 ASN A O 1
ATOM 750 N N . ILE A 1 92 ? 13.543 14.928 -22.947 1.00 78.38 92 ILE A N 1
ATOM 751 C CA . ILE A 1 92 ? 13.200 13.548 -23.269 1.00 78.38 92 ILE A CA 1
ATOM 752 C C . ILE A 1 92 ? 13.207 13.404 -24.780 1.00 78.38 92 ILE A C 1
ATOM 754 O O . ILE A 1 92 ? 12.740 14.274 -25.514 1.00 78.38 92 ILE A O 1
ATOM 758 N N . ASP A 1 93 ? 13.743 12.286 -25.236 1.00 80.44 93 ASP A N 1
ATOM 759 C CA . ASP A 1 93 ? 13.799 11.952 -26.646 1.00 80.44 93 ASP A CA 1
ATOM 760 C C . ASP A 1 93 ? 12.710 10.958 -27.025 1.00 80.44 93 ASP A C 1
ATOM 762 O O . ASP A 1 93 ? 12.029 11.138 -28.039 1.00 80.44 93 ASP A O 1
ATOM 766 N N . LEU A 1 94 ? 12.524 9.932 -26.190 1.00 87.69 94 LEU A N 1
ATOM 767 C CA . LEU A 1 94 ? 11.550 8.873 -26.420 1.00 87.69 94 LEU A CA 1
ATOM 768 C C . LEU A 1 94 ? 10.710 8.635 -25.171 1.00 87.69 94 LEU A C 1
ATOM 770 O O . LEU A 1 94 ? 11.223 8.564 -24.054 1.00 87.69 94 LEU A O 1
ATOM 774 N N . HIS A 1 95 ? 9.420 8.426 -25.390 1.00 90.62 95 HIS A N 1
ATOM 775 C CA . HIS A 1 95 ? 8.532 7.808 -24.416 1.00 90.62 95 HIS A CA 1
ATOM 776 C C . HIS A 1 95 ? 8.246 6.392 -24.873 1.00 90.62 95 HIS A C 1
ATOM 778 O O . HIS A 1 95 ? 7.959 6.186 -26.048 1.00 90.62 95 HIS A O 1
ATOM 784 N N . GLY A 1 96 ? 8.265 5.422 -23.972 1.00 91.75 96 GLY A N 1
ATOM 785 C CA . GLY A 1 96 ? 7.903 4.070 -24.350 1.00 91.75 96 GLY A CA 1
ATOM 786 C C . GLY A 1 96 ? 7.252 3.277 -23.242 1.00 91.75 96 GLY A C 1
ATOM 787 O O . GLY A 1 96 ? 7.151 3.705 -22.089 1.00 91.75 96 GLY A O 1
ATOM 788 N N . GLN A 1 97 ? 6.750 2.123 -23.652 1.00 92.38 97 GLN A N 1
ATOM 789 C CA . GLN A 1 97 ? 6.080 1.175 -22.794 1.00 92.38 97 GLN A CA 1
ATOM 790 C C . GLN A 1 97 ? 6.482 -0.239 -23.200 1.00 92.38 97 GLN A C 1
ATOM 792 O O . GLN A 1 97 ? 6.477 -0.595 -24.380 1.00 92.38 97 GLN A O 1
ATOM 797 N N . TYR A 1 98 ? 6.792 -1.058 -22.201 1.00 94.19 98 TYR A N 1
ATOM 798 C CA . TYR A 1 98 ? 6.977 -2.489 -22.377 1.00 94.19 98 TYR A CA 1
ATOM 799 C C . TYR A 1 98 ? 6.300 -3.227 -21.227 1.00 94.19 98 TYR A C 1
ATOM 801 O O . TYR A 1 98 ? 6.655 -3.047 -20.062 1.00 94.19 98 TYR A O 1
ATOM 809 N N . LYS A 1 99 ? 5.285 -4.034 -21.548 1.00 89.62 99 LYS A N 1
ATOM 810 C CA . LYS A 1 99 ? 4.388 -4.638 -20.554 1.00 89.62 99 LYS A CA 1
ATOM 811 C C . LYS A 1 99 ? 3.817 -3.569 -19.596 1.00 89.62 99 LYS A C 1
ATOM 813 O O . LYS A 1 99 ? 3.117 -2.656 -20.038 1.00 89.62 99 LYS A O 1
ATOM 818 N N . HIS A 1 100 ? 4.128 -3.666 -18.302 1.00 87.62 100 HIS A N 1
ATOM 819 C CA . HIS A 1 100 ? 3.723 -2.721 -17.255 1.00 87.62 100 HIS A CA 1
ATOM 820 C C . HIS A 1 100 ? 4.751 -1.609 -16.987 1.00 87.62 100 HIS A C 1
ATOM 822 O O . HIS A 1 100 ? 4.474 -0.707 -16.198 1.00 87.62 100 HIS A O 1
ATOM 828 N N . LEU A 1 101 ? 5.925 -1.662 -17.624 1.00 92.69 101 LEU A N 1
ATOM 829 C CA . LEU A 1 101 ? 6.965 -0.652 -17.480 1.00 92.69 101 LEU A CA 1
ATOM 830 C C . LEU A 1 101 ? 6.660 0.540 -18.388 1.00 92.69 101 LEU A C 1
ATOM 832 O O . LEU A 1 101 ? 6.592 0.393 -19.610 1.00 92.69 101 LEU A O 1
ATOM 836 N N . ILE A 1 102 ? 6.535 1.722 -17.789 1.00 93.94 102 ILE A N 1
ATOM 837 C CA . ILE A 1 102 ? 6.553 2.999 -18.505 1.00 93.94 102 ILE A CA 1
ATOM 838 C C . ILE A 1 102 ? 7.977 3.531 -18.423 1.00 93.94 102 ILE A C 1
ATOM 840 O O . ILE A 1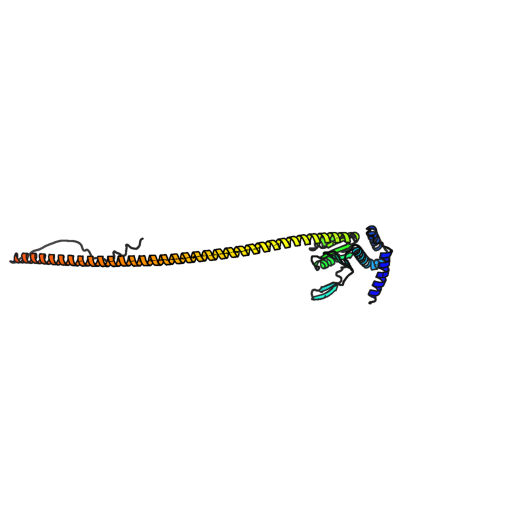 102 ? 8.574 3.553 -17.345 1.00 93.94 102 ILE A O 1
ATOM 844 N N . PHE A 1 103 ? 8.535 3.970 -19.543 1.00 95.44 103 PHE A N 1
ATOM 845 C CA . PHE A 1 103 ? 9.893 4.482 -19.550 1.00 95.44 103 PHE A CA 1
ATOM 846 C C . PHE A 1 103 ? 10.061 5.733 -20.398 1.00 95.44 103 PHE A C 1
ATOM 848 O O . PHE A 1 103 ? 9.301 6.009 -21.329 1.00 95.44 103 PHE A O 1
ATOM 855 N N . LEU A 1 104 ? 11.082 6.503 -20.042 1.00 94.94 104 LEU A N 1
ATOM 856 C CA . LEU A 1 104 ? 11.490 7.715 -20.736 1.00 94.94 104 LEU A CA 1
ATOM 857 C C . LEU A 1 104 ? 12.968 7.592 -21.067 1.00 94.94 104 LEU A C 1
ATOM 859 O O . LEU A 1 104 ? 13.750 7.236 -20.192 1.00 94.94 104 LEU A O 1
ATOM 863 N N . ILE A 1 105 ? 13.352 7.886 -22.301 1.00 94.25 105 ILE A N 1
ATOM 864 C CA . ILE A 1 105 ? 14.745 7.840 -22.742 1.00 94.25 105 ILE A CA 1
ATOM 865 C C . ILE A 1 105 ? 15.216 9.255 -23.038 1.00 94.25 105 ILE A C 1
ATOM 867 O O . ILE A 1 105 ? 14.556 9.995 -23.770 1.00 94.25 105 ILE A O 1
ATOM 871 N N . GLN A 1 106 ? 16.389 9.594 -22.516 1.00 93.31 106 GLN A N 1
ATOM 872 C CA . GLN A 1 106 ? 17.191 10.715 -22.982 1.00 93.31 106 GLN A CA 1
ATOM 873 C C . GLN A 1 106 ? 18.510 10.169 -23.530 1.00 93.31 106 GLN A C 1
ATOM 875 O O . GLN A 1 106 ? 19.272 9.504 -22.827 1.00 93.31 106 GLN A O 1
ATOM 880 N N . SER A 1 107 ? 18.765 10.447 -24.804 1.00 90.06 107 SER A N 1
ATOM 881 C CA . SER A 1 107 ? 19.920 9.971 -25.554 1.00 90.06 107 SER A CA 1
ATOM 882 C C . SER A 1 107 ? 20.916 11.110 -25.772 1.00 90.06 107 SER A C 1
ATOM 884 O O . SER A 1 107 ? 20.574 12.170 -26.295 1.00 90.06 107 SER A O 1
ATOM 886 N N . LYS A 1 108 ? 22.165 10.920 -25.338 1.00 86.62 108 LYS A N 1
ATOM 887 C CA . LYS A 1 108 ? 23.228 11.928 -25.469 1.00 86.62 108 LYS A CA 1
ATOM 888 C C . LYS A 1 108 ? 24.567 11.276 -25.764 1.00 86.62 108 LYS A C 1
ATOM 890 O O . LYS A 1 108 ? 24.960 10.376 -25.040 1.00 86.62 108 LYS A O 1
ATOM 895 N N . CYS A 1 109 ? 25.311 11.799 -26.741 1.00 81.44 109 CYS A N 1
ATOM 896 C CA . CYS A 1 109 ? 26.665 11.308 -27.030 1.00 81.44 109 CYS A CA 1
ATOM 897 C C . CYS A 1 109 ? 27.647 11.541 -25.865 1.00 81.44 109 CYS A C 1
ATOM 899 O O . CYS A 1 109 ? 28.656 10.863 -25.721 1.00 81.44 109 CYS A O 1
ATOM 901 N N . LYS A 1 110 ? 27.384 12.556 -25.040 1.00 85.50 110 LYS A N 1
ATOM 902 C CA . LYS A 1 110 ? 28.099 12.806 -23.790 1.00 85.50 110 LYS A CA 1
ATOM 903 C C . LYS A 1 110 ? 27.130 13.423 -22.800 1.00 85.50 110 LYS A C 1
ATOM 905 O O . LYS A 1 110 ? 26.553 14.469 -23.083 1.00 85.50 110 LYS A O 1
ATOM 910 N N . ILE A 1 111 ? 26.966 12.788 -21.646 1.00 89.75 111 ILE A N 1
ATOM 911 C CA . ILE A 1 111 ? 26.074 13.275 -20.593 1.00 89.75 111 ILE A CA 1
ATOM 912 C C . ILE A 1 111 ? 26.846 14.261 -19.715 1.00 89.75 111 ILE A C 1
ATOM 914 O O . ILE A 1 111 ? 27.795 13.884 -19.022 1.00 89.75 111 ILE A O 1
ATOM 918 N N . LEU A 1 112 ? 26.443 15.531 -19.730 1.00 92.12 112 LEU A N 1
ATOM 919 C CA . LEU A 1 112 ? 26.957 16.532 -18.800 1.00 92.12 112 LEU A CA 1
ATOM 920 C C . LEU A 1 112 ? 26.127 16.522 -17.509 1.00 92.12 112 LEU A C 1
ATOM 922 O O . LEU A 1 112 ? 24.962 16.128 -17.492 1.00 92.12 112 LEU A O 1
ATOM 926 N N . VAL A 1 113 ? 26.700 17.036 -16.416 1.00 95.19 113 VAL A N 1
ATOM 927 C CA . VAL A 1 113 ? 26.006 17.133 -15.114 1.00 95.19 113 VAL A CA 1
ATOM 928 C C . VAL A 1 113 ? 24.698 17.931 -15.223 1.00 95.19 113 VAL A C 1
ATOM 930 O O . VAL A 1 113 ? 23.711 17.584 -14.578 1.00 95.19 113 VAL A O 1
ATOM 933 N N . LYS A 1 114 ? 24.663 18.978 -16.061 1.00 94.12 114 LYS A N 1
ATOM 934 C CA . LYS A 1 114 ? 23.437 19.756 -16.307 1.00 94.12 114 LYS A CA 1
ATOM 935 C C . LYS A 1 114 ? 22.328 18.901 -16.934 1.00 94.12 114 LYS A C 1
ATOM 937 O O . LYS A 1 114 ? 21.191 18.986 -16.485 1.00 94.12 114 LYS A O 1
ATOM 942 N N . ASP A 1 115 ? 22.680 18.037 -17.888 1.00 90.44 115 ASP A N 1
ATOM 943 C CA . ASP A 1 115 ? 21.724 17.201 -18.617 1.00 90.44 115 ASP A CA 1
ATOM 944 C C . ASP A 1 115 ? 21.139 16.152 -17.668 1.00 90.44 115 ASP A C 1
ATOM 946 O O . ASP A 1 115 ? 19.928 15.958 -17.615 1.00 90.44 115 ASP A O 1
ATOM 950 N N . LEU A 1 116 ? 21.998 15.547 -16.837 1.00 94.69 116 LEU A N 1
ATOM 951 C CA . LEU A 1 116 ? 21.587 14.629 -15.779 1.00 94.69 116 LEU A CA 1
ATOM 952 C C . LEU A 1 116 ? 20.613 15.296 -14.796 1.00 94.69 116 LEU A C 1
ATOM 954 O O . LEU A 1 116 ? 19.565 14.730 -14.507 1.00 94.69 116 LEU A O 1
ATOM 958 N N . ARG A 1 117 ? 20.915 16.499 -14.289 1.00 95.06 117 ARG A N 1
ATOM 959 C CA . ARG A 1 117 ? 20.026 17.212 -13.349 1.00 95.06 117 ARG A CA 1
ATOM 960 C C . ARG A 1 117 ? 18.657 17.506 -13.949 1.00 95.06 117 ARG A C 1
ATOM 962 O O . ARG A 1 117 ? 17.638 17.343 -13.276 1.00 95.06 117 ARG A O 1
ATOM 969 N N . GLU A 1 118 ? 18.628 17.943 -15.203 1.00 93.06 118 GLU A N 1
ATOM 970 C CA . GLU A 1 118 ? 17.381 18.195 -15.923 1.00 93.06 118 GLU A CA 1
ATOM 971 C C . GLU A 1 118 ? 16.573 16.910 -16.111 1.00 93.06 118 GLU A C 1
ATOM 973 O O . GLU A 1 118 ? 15.363 16.913 -15.861 1.00 93.06 118 GLU A O 1
ATOM 978 N N . PHE A 1 119 ? 17.236 15.802 -16.451 1.00 93.44 119 PHE A N 1
ATOM 979 C CA . PHE A 1 119 ? 16.586 14.501 -16.566 1.00 93.44 119 PHE A CA 1
ATOM 980 C C . PHE A 1 119 ? 16.026 14.017 -15.231 1.00 93.44 119 PHE A C 1
ATOM 982 O O . PHE A 1 119 ? 14.853 13.663 -15.146 1.00 93.44 119 PHE A O 1
ATOM 989 N N . LEU A 1 120 ? 16.821 14.076 -14.160 1.00 95.12 120 LEU A N 1
ATOM 990 C CA . LEU A 1 120 ? 16.397 13.706 -12.808 1.00 95.12 120 LEU A CA 1
ATOM 991 C C . LEU A 1 120 ? 15.158 14.500 -12.376 1.00 95.12 120 LEU A C 1
ATOM 993 O O . LEU A 1 120 ? 14.186 13.927 -11.889 1.00 95.12 120 LEU A O 1
ATOM 997 N N . ASN A 1 121 ? 15.154 15.813 -12.610 1.00 93.75 121 ASN A N 1
ATOM 998 C CA . ASN A 1 121 ? 14.001 16.671 -12.331 1.00 93.75 121 ASN A CA 1
ATOM 999 C C . ASN A 1 121 ? 12.780 16.351 -13.209 1.00 93.75 121 ASN A C 1
ATOM 1001 O O . ASN A 1 121 ? 11.647 16.677 -12.856 1.00 93.75 121 ASN A O 1
ATOM 1005 N N . THR A 1 122 ? 12.999 15.762 -14.378 1.00 92.44 122 THR A N 1
ATOM 1006 C CA . THR A 1 122 ? 11.918 15.343 -15.263 1.00 92.44 122 THR A CA 1
ATOM 1007 C C . THR A 1 122 ? 11.325 14.018 -14.796 1.00 92.44 122 THR A C 1
ATOM 1009 O O . THR A 1 122 ? 10.107 13.935 -14.651 1.00 92.44 122 THR A O 1
ATOM 1012 N N . ILE A 1 123 ? 12.156 13.026 -14.460 1.00 94.00 123 ILE A N 1
ATOM 1013 C CA . ILE A 1 123 ? 11.721 11.724 -13.928 1.00 94.00 123 ILE A CA 1
ATOM 1014 C C . ILE A 1 123 ? 11.057 11.858 -12.554 1.00 94.00 123 ILE A C 1
ATOM 1016 O O . ILE A 1 123 ? 10.070 11.175 -12.285 1.00 94.00 123 ILE A O 1
ATOM 1020 N N . SER A 1 124 ? 11.517 12.776 -11.699 1.00 94.19 124 SER A N 1
ATOM 1021 C CA . SER A 1 124 ? 10.910 12.998 -10.377 1.00 94.19 124 SER A CA 1
ATOM 1022 C C . SER A 1 124 ? 9.444 13.439 -10.446 1.00 94.19 124 SER A C 1
ATOM 1024 O O . SER A 1 124 ? 8.693 13.201 -9.505 1.00 94.19 124 SER A O 1
ATOM 1026 N N . LYS A 1 125 ? 9.024 14.039 -11.566 1.00 92.38 125 LYS A N 1
ATOM 1027 C CA . LYS A 1 125 ? 7.639 14.465 -11.826 1.00 92.38 125 LYS A CA 1
ATOM 1028 C C . LYS A 1 125 ? 6.775 13.373 -12.456 1.00 92.38 125 LYS A C 1
ATOM 1030 O O . LYS A 1 125 ? 5.579 13.581 -12.636 1.00 92.38 125 LYS A O 1
ATOM 1035 N N . GLN A 1 126 ? 7.371 12.246 -12.837 1.00 90.50 126 GLN A N 1
ATOM 1036 C CA . GLN A 1 126 ? 6.660 11.116 -13.427 1.00 90.50 126 GLN A CA 1
ATOM 1037 C C . GLN A 1 126 ? 6.174 10.159 -12.332 1.00 90.50 126 GLN A C 1
ATOM 1039 O O . GLN A 1 126 ? 6.819 10.089 -11.277 1.00 90.50 126 GLN A O 1
ATOM 1044 N N . PRO A 1 127 ? 5.100 9.383 -12.586 1.00 89.38 127 PRO A N 1
ATOM 1045 C CA . PRO A 1 127 ? 4.634 8.340 -11.673 1.00 89.38 127 PRO A CA 1
ATOM 1046 C C . PRO A 1 127 ? 5.774 7.438 -11.195 1.00 89.38 127 PRO A C 1
ATOM 1048 O O . PRO A 1 127 ? 6.710 7.176 -11.949 1.00 89.38 127 PRO A O 1
ATOM 1051 N N . GLU A 1 128 ? 5.694 6.922 -9.967 1.00 87.31 128 GLU A N 1
ATOM 1052 C CA . GLU A 1 128 ? 6.728 6.040 -9.391 1.00 87.31 128 GLU A CA 1
ATOM 1053 C C . GLU A 1 128 ? 6.990 4.781 -10.230 1.00 87.31 128 GLU A C 1
ATOM 1055 O O . GLU A 1 128 ? 8.072 4.202 -10.165 1.00 87.31 128 GLU A O 1
ATOM 1060 N N . THR A 1 129 ? 6.022 4.395 -11.063 1.00 86.31 129 THR A N 1
ATOM 1061 C CA . THR A 1 129 ? 6.120 3.286 -12.014 1.00 86.31 129 THR A CA 1
ATOM 1062 C C . THR A 1 129 ? 6.953 3.589 -13.259 1.00 86.31 129 THR A C 1
ATOM 1064 O O . THR A 1 129 ? 7.206 2.685 -14.053 1.00 86.31 129 THR A O 1
ATOM 1067 N N . SER A 1 130 ? 7.381 4.839 -13.440 1.00 93.62 130 SER A N 1
ATOM 1068 C CA . SER A 1 130 ? 8.188 5.260 -14.580 1.00 93.62 130 SER A CA 1
ATOM 1069 C C . SER A 1 130 ? 9.684 5.167 -14.292 1.00 93.62 130 SER A C 1
ATOM 1071 O O . SER A 1 130 ? 10.151 5.652 -13.252 1.00 93.62 130 SER A O 1
ATOM 1073 N N . VAL A 1 131 ? 10.430 4.634 -15.262 1.00 96.75 131 VAL A N 1
ATOM 1074 C CA . VAL A 1 131 ? 11.899 4.538 -15.253 1.00 96.75 131 VAL A CA 1
ATOM 1075 C C . VAL A 1 131 ? 12.500 5.467 -16.304 1.00 96.75 131 VAL A C 1
ATOM 1077 O O . VAL A 1 131 ? 12.035 5.532 -17.441 1.00 96.75 131 VAL A O 1
ATOM 1080 N N . GLY A 1 132 ? 13.539 6.201 -15.925 1.00 96.75 132 GLY A N 1
ATOM 1081 C CA . GLY A 1 132 ? 14.337 7.003 -16.840 1.00 96.75 132 GLY A CA 1
ATOM 1082 C C . GLY A 1 132 ? 15.556 6.233 -17.331 1.00 96.75 132 GLY A C 1
ATOM 1083 O O . GLY A 1 132 ? 16.308 5.701 -16.525 1.00 96.75 132 GLY A O 1
ATOM 1084 N N . PHE A 1 133 ? 15.789 6.226 -18.636 1.00 97.19 133 PHE A N 1
ATOM 1085 C CA . PHE A 1 133 ? 16.978 5.677 -19.271 1.00 97.19 133 PHE A CA 1
ATOM 1086 C C . PHE A 1 133 ? 17.824 6.815 -19.843 1.00 97.19 133 PHE A C 1
ATOM 1088 O O . PHE A 1 133 ? 17.411 7.509 -20.773 1.00 97.19 133 PHE A O 1
ATOM 1095 N N . LEU A 1 134 ? 19.015 7.000 -19.286 1.00 95.44 134 LEU A N 1
ATOM 1096 C CA . LEU A 1 134 ? 20.052 7.853 -19.851 1.00 95.44 134 LEU A CA 1
ATOM 1097 C C . LEU A 1 134 ? 20.961 6.997 -20.719 1.00 95.44 134 LEU A C 1
ATOM 1099 O O . LEU A 1 134 ? 21.675 6.134 -20.206 1.00 95.44 134 LEU A O 1
ATOM 1103 N N . VAL A 1 135 ? 20.923 7.237 -22.026 1.00 93.69 135 VAL A N 1
ATOM 1104 C CA . VAL A 1 135 ? 21.597 6.382 -23.005 1.00 93.69 135 VAL A CA 1
ATOM 1105 C C . VAL A 1 135 ? 22.709 7.154 -23.704 1.00 93.69 135 VAL A C 1
ATOM 1107 O O . VAL A 1 135 ? 22.476 8.214 -24.294 1.00 93.69 135 VAL A O 1
ATOM 1110 N N . SER A 1 136 ? 23.926 6.627 -23.618 1.00 91.12 136 SER A N 1
ATOM 1111 C CA . SER A 1 136 ? 25.156 7.290 -24.067 1.00 91.12 136 SER A CA 1
ATOM 1112 C C . SER A 1 136 ? 26.103 6.300 -24.740 1.00 91.12 136 SER A C 1
ATOM 1114 O O . SER A 1 136 ? 25.971 5.100 -24.548 1.00 91.12 136 SER A O 1
ATOM 1116 N N . ASN A 1 137 ? 27.066 6.767 -25.536 1.00 85.38 137 ASN A N 1
ATOM 1117 C CA . ASN A 1 137 ? 28.198 5.947 -26.004 1.00 85.38 137 ASN A CA 1
ATOM 1118 C C . ASN A 1 137 ? 29.438 6.100 -25.114 1.00 85.38 137 ASN A C 1
ATOM 1120 O O . ASN A 1 137 ? 30.441 5.433 -25.346 1.00 85.38 137 ASN A O 1
ATOM 1124 N N . VAL A 1 138 ? 29.386 6.987 -24.122 1.00 88.69 138 VAL A N 1
ATOM 1125 C CA . VAL A 1 138 ? 30.454 7.188 -23.140 1.00 88.69 138 VAL A CA 1
ATOM 1126 C C . VAL A 1 138 ? 29.924 6.998 -21.730 1.00 88.69 138 VAL A C 1
ATOM 1128 O O . VAL A 1 138 ? 28.770 7.333 -21.440 1.00 88.69 138 VAL A O 1
ATOM 1131 N N . GLU A 1 139 ? 30.786 6.504 -20.847 1.00 92.88 139 GLU A N 1
ATOM 1132 C CA . GLU A 1 139 ? 30.484 6.419 -19.423 1.00 92.88 139 GLU A CA 1
ATOM 1133 C C . GLU A 1 139 ? 30.205 7.800 -18.817 1.00 92.88 139 GLU A C 1
ATOM 1135 O O . GLU A 1 139 ? 30.669 8.843 -19.294 1.00 92.88 139 GLU A O 1
ATOM 1140 N N . LEU A 1 140 ? 29.455 7.808 -17.714 1.00 94.12 140 LEU A N 1
ATOM 1141 C CA . LEU A 1 140 ? 29.287 9.017 -16.919 1.00 94.12 140 LEU A CA 1
ATOM 1142 C C . LEU A 1 140 ? 30.622 9.476 -16.343 1.00 94.12 140 LEU A C 1
ATOM 1144 O O . LEU A 1 140 ? 31.338 8.701 -15.716 1.00 94.12 140 LEU A O 1
ATOM 1148 N N . SER A 1 141 ? 30.883 10.778 -16.452 1.00 95.75 141 SER A N 1
ATOM 1149 C CA . SER A 1 141 ? 31.943 11.418 -15.668 1.00 95.75 141 SER A CA 1
ATOM 1150 C C . SER A 1 141 ? 31.722 11.211 -14.164 1.00 95.75 141 SER A C 1
ATOM 1152 O O . SER A 1 141 ? 30.573 11.169 -13.713 1.00 95.75 141 SER A O 1
ATOM 1154 N N . ASP A 1 142 ? 32.798 11.191 -13.375 1.00 97.31 142 ASP A N 1
ATOM 1155 C CA . ASP A 1 142 ? 32.720 11.018 -11.915 1.00 97.31 142 ASP A CA 1
ATOM 1156 C C . ASP A 1 142 ? 31.793 12.040 -11.248 1.00 97.31 142 ASP A C 1
ATOM 1158 O O . ASP A 1 142 ? 30.976 11.689 -10.399 1.00 97.31 142 ASP A O 1
ATOM 1162 N N . ASN A 1 143 ? 31.832 13.297 -11.702 1.00 97.19 143 ASN A N 1
ATOM 1163 C CA . ASN A 1 143 ? 30.943 14.349 -11.207 1.00 97.19 143 ASN A CA 1
ATOM 1164 C C . ASN A 1 143 ? 29.462 14.029 -11.463 1.00 97.19 143 ASN A C 1
ATOM 1166 O O . ASN A 1 143 ? 28.619 14.276 -10.603 1.00 97.19 143 ASN A O 1
ATOM 1170 N N . ALA A 1 144 ? 29.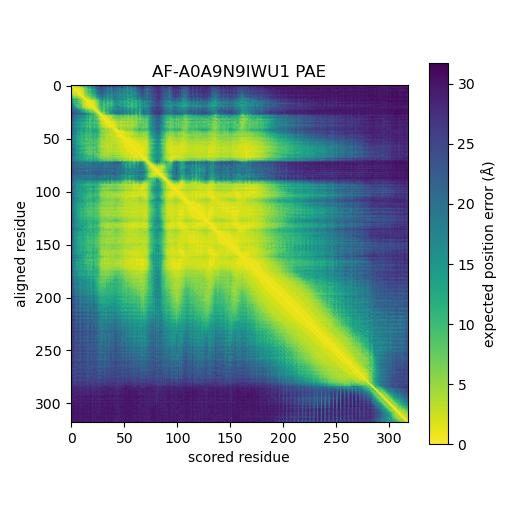137 13.469 -12.631 1.00 95.88 144 ALA A N 1
ATOM 1171 C CA . ALA A 1 144 ? 27.774 13.053 -12.951 1.00 95.88 144 ALA A CA 1
ATOM 1172 C C . ALA A 1 144 ? 27.359 11.817 -12.138 1.00 95.88 144 ALA A C 1
ATOM 1174 O O . ALA A 1 144 ? 26.234 11.759 -11.653 1.00 95.88 144 ALA A O 1
ATOM 1175 N N . ARG A 1 145 ? 28.269 10.862 -11.913 1.00 96.94 145 ARG A N 1
ATOM 1176 C CA . ARG A 1 145 ? 28.012 9.697 -11.052 1.00 96.94 145 ARG A CA 1
ATOM 1177 C C . ARG A 1 145 ? 27.718 10.121 -9.610 1.00 96.94 145 ARG A C 1
ATOM 1179 O O . ARG A 1 145 ? 26.716 9.697 -9.046 1.00 96.94 145 ARG A O 1
ATOM 1186 N N . ILE A 1 146 ? 28.526 11.019 -9.042 1.00 97.31 146 ILE A N 1
ATOM 1187 C CA . ILE A 1 146 ? 28.311 11.577 -7.696 1.00 97.31 146 ILE A CA 1
ATOM 1188 C C . ILE A 1 146 ? 26.958 12.297 -7.606 1.00 97.31 146 ILE A C 1
ATOM 1190 O O . ILE A 1 146 ? 26.262 12.179 -6.599 1.00 97.31 146 ILE A O 1
ATOM 1194 N N . GLU A 1 147 ? 26.576 13.048 -8.640 1.00 97.38 147 GLU A N 1
ATOM 1195 C CA . GLU A 1 147 ? 25.278 13.727 -8.691 1.00 97.38 147 GLU A CA 1
ATOM 1196 C C . GLU A 1 147 ? 24.109 12.728 -8.736 1.00 97.38 147 GLU A C 1
ATOM 1198 O O . GLU A 1 147 ? 23.134 12.900 -8.004 1.00 97.38 147 GLU A O 1
ATOM 1203 N N . LEU A 1 148 ? 24.215 11.664 -9.540 1.00 97.12 148 LEU A N 1
ATOM 1204 C CA . LEU A 1 148 ? 23.209 10.601 -9.609 1.00 97.12 148 LEU A CA 1
ATOM 1205 C C . LEU A 1 148 ? 23.061 9.884 -8.262 1.00 97.12 148 LEU A C 1
ATOM 1207 O O . LEU A 1 148 ? 21.942 9.687 -7.797 1.00 97.12 148 LEU A O 1
ATOM 1211 N N . GLU A 1 149 ? 24.170 9.556 -7.599 1.00 97.69 149 GLU A N 1
ATOM 1212 C CA . GLU A 1 149 ? 24.163 8.852 -6.311 1.00 97.69 149 GLU A CA 1
ATOM 1213 C C . GLU A 1 149 ? 23.510 9.645 -5.173 1.00 97.69 149 GLU A C 1
ATOM 1215 O O . GLU A 1 149 ? 22.935 9.053 -4.254 1.00 97.69 149 GLU A O 1
ATOM 1220 N N . LYS A 1 150 ? 23.564 10.980 -5.246 1.00 97.31 150 LYS A N 1
ATOM 1221 C CA . LYS A 1 150 ? 22.893 11.890 -4.305 1.00 97.31 150 LYS A CA 1
ATOM 1222 C C . LYS A 1 150 ? 21.386 12.006 -4.551 1.00 97.31 150 LYS A C 1
ATOM 1224 O O . LYS A 1 150 ? 20.679 12.567 -3.715 1.00 97.31 150 LYS A O 1
ATOM 1229 N N . SER A 1 151 ? 20.887 11.523 -5.687 1.00 97.06 151 SER A N 1
ATOM 1230 C CA . SER A 1 151 ? 19.485 11.674 -6.067 1.00 97.06 151 SER A CA 1
ATOM 1231 C C . SER A 1 151 ? 18.577 10.695 -5.312 1.00 97.06 151 SER A C 1
ATOM 1233 O O . SER A 1 151 ? 18.842 9.490 -5.318 1.00 97.06 151 SER A O 1
ATOM 1235 N N . PRO A 1 152 ? 17.443 11.152 -4.743 1.00 96.31 152 PRO A N 1
ATOM 1236 C CA . PRO A 1 152 ? 16.492 10.271 -4.058 1.00 96.31 152 PRO A CA 1
ATOM 1237 C C . PRO A 1 152 ? 15.766 9.312 -5.012 1.00 96.31 152 PRO A C 1
ATOM 1239 O O . PRO A 1 152 ? 15.147 8.354 -4.567 1.00 96.31 152 PRO A O 1
ATOM 1242 N N . ILE A 1 153 ? 15.827 9.561 -6.324 1.00 96.44 153 ILE A N 1
ATOM 1243 C CA . ILE A 1 153 ? 15.175 8.739 -7.351 1.00 96.44 153 ILE A CA 1
ATOM 1244 C C . ILE A 1 153 ? 16.169 7.884 -8.145 1.00 96.44 153 ILE A C 1
ATOM 1246 O O . ILE A 1 153 ? 15.810 7.390 -9.209 1.00 96.44 153 ILE A O 1
ATOM 1250 N N . LYS A 1 154 ? 17.415 7.721 -7.679 1.00 96.19 154 LYS A N 1
ATOM 1251 C CA . LYS A 1 154 ? 18.466 7.014 -8.434 1.00 96.19 154 LYS A CA 1
ATOM 1252 C C . LYS A 1 154 ? 18.079 5.593 -8.852 1.00 96.19 154 LYS A C 1
ATOM 1254 O O . LYS A 1 154 ? 18.419 5.173 -9.946 1.00 96.19 154 LYS A O 1
ATOM 1259 N N . GLU A 1 155 ? 17.278 4.898 -8.045 1.00 94.44 155 GLU A N 1
ATOM 1260 C CA . GLU A 1 155 ? 16.767 3.550 -8.351 1.00 94.44 155 GLU A CA 1
ATOM 1261 C C . GLU A 1 155 ? 15.813 3.507 -9.556 1.00 94.44 155 GLU A C 1
ATOM 1263 O O . GLU A 1 155 ? 15.525 2.440 -10.092 1.00 94.44 155 GLU A O 1
ATOM 1268 N N . ARG A 1 156 ? 15.297 4.666 -9.977 1.00 95.25 156 ARG A N 1
ATOM 1269 C CA . ARG A 1 156 ? 14.429 4.827 -11.150 1.00 95.25 156 ARG A CA 1
ATOM 1270 C C . ARG A 1 156 ? 15.206 5.284 -12.381 1.00 95.25 156 ARG A C 1
ATOM 1272 O O . ARG A 1 156 ? 14.582 5.599 -13.390 1.00 95.25 156 ARG A O 1
ATOM 1279 N N . ILE A 1 157 ? 16.532 5.379 -12.297 1.00 97.31 157 ILE A N 1
ATOM 1280 C CA . ILE A 1 157 ? 17.391 5.869 -13.371 1.00 97.31 157 ILE A CA 1
ATOM 1281 C C . ILE A 1 157 ? 18.345 4.757 -13.780 1.00 97.31 157 ILE A C 1
ATOM 1283 O O . ILE A 1 157 ? 19.217 4.351 -13.018 1.00 97.31 157 ILE A O 1
ATOM 1287 N N . CYS A 1 158 ? 18.205 4.298 -15.015 1.00 97.06 158 CYS A N 1
ATOM 1288 C CA . CYS A 1 158 ? 19.160 3.416 -15.652 1.00 97.06 158 CYS A CA 1
ATOM 1289 C C . CYS A 1 158 ? 20.085 4.246 -16.537 1.00 97.06 158 CYS A C 1
ATOM 1291 O O . CYS A 1 158 ? 19.626 5.007 -17.387 1.00 97.06 158 CYS A O 1
ATOM 1293 N N . VAL A 1 159 ? 21.389 4.095 -16.343 1.00 96.38 159 VAL A N 1
ATOM 1294 C CA . VAL A 1 159 ? 22.391 4.651 -17.248 1.00 96.38 159 VAL A CA 1
ATOM 1295 C C . VAL A 1 159 ? 23.028 3.486 -17.974 1.00 96.38 159 VAL A C 1
ATOM 1297 O O . VAL A 1 159 ? 23.493 2.552 -17.324 1.00 96.38 159 VAL A O 1
ATOM 1300 N N . CYS A 1 160 ? 22.993 3.511 -19.299 1.00 95.44 160 CYS A N 1
ATOM 1301 C CA . CYS A 1 160 ? 23.432 2.382 -20.110 1.00 95.44 160 CYS A CA 1
ATOM 1302 C C . CYS A 1 160 ? 23.933 2.834 -21.479 1.00 95.44 160 CYS A C 1
ATOM 1304 O O . CYS A 1 160 ? 23.707 3.974 -21.908 1.00 95.44 160 CYS A O 1
ATOM 1306 N N . PHE A 1 161 ? 24.615 1.926 -22.166 1.00 91.69 161 PHE A N 1
ATOM 1307 C CA . PHE A 1 161 ? 25.004 2.137 -23.548 1.00 91.69 161 PHE A CA 1
ATOM 1308 C C . PHE A 1 161 ? 23.858 1.847 -24.521 1.00 91.69 161 PHE A C 1
ATOM 1310 O O . PHE A 1 161 ? 22.914 1.121 -24.209 1.00 91.69 161 PHE A O 1
ATOM 1317 N N . TYR A 1 162 ? 23.948 2.385 -25.743 1.00 85.88 162 TYR A N 1
ATOM 1318 C CA . TYR A 1 162 ? 22.928 2.165 -26.783 1.00 85.88 162 TYR A CA 1
ATOM 1319 C C . TYR A 1 162 ? 22.677 0.686 -27.086 1.00 85.88 162 TYR A C 1
ATOM 1321 O O . TYR A 1 162 ? 21.547 0.315 -27.382 1.00 85.88 162 TYR A O 1
ATOM 1329 N N . TYR A 1 163 ? 23.708 -0.156 -26.995 1.00 84.31 163 TYR A N 1
ATOM 1330 C CA . TYR A 1 163 ? 23.590 -1.593 -27.243 1.00 84.31 163 TYR A CA 1
ATOM 1331 C C . TYR A 1 163 ? 22.974 -2.369 -26.067 1.00 84.31 163 TYR A C 1
ATOM 1333 O O . TYR A 1 163 ? 22.544 -3.497 -26.261 1.00 84.31 163 TYR A O 1
ATOM 1341 N N . GLU A 1 164 ? 22.883 -1.774 -24.874 1.00 92.38 164 GLU A N 1
ATOM 1342 C CA . GLU A 1 164 ? 22.344 -2.422 -23.666 1.00 92.38 164 GLU A CA 1
ATOM 1343 C C . GLU A 1 164 ? 20.877 -2.058 -23.405 1.00 92.38 164 GLU A C 1
ATOM 1345 O O . GLU A 1 164 ? 20.232 -2.651 -22.543 1.00 92.38 164 GLU A O 1
ATOM 1350 N N . ILE A 1 165 ? 20.336 -1.055 -24.107 1.00 93.00 165 ILE A N 1
ATOM 1351 C CA . ILE A 1 165 ? 19.035 -0.456 -23.776 1.00 93.00 165 ILE A CA 1
ATOM 1352 C C . ILE A 1 165 ? 17.887 -1.474 -23.771 1.00 93.00 165 ILE A C 1
ATOM 1354 O O . ILE A 1 165 ? 17.017 -1.409 -22.904 1.00 93.00 165 ILE A O 1
ATOM 1358 N N . VAL A 1 166 ? 17.891 -2.435 -24.699 1.00 92.81 166 VAL A N 1
ATOM 1359 C CA . VAL A 1 166 ? 16.863 -3.486 -24.785 1.00 92.81 166 VAL A CA 1
ATOM 1360 C C . VAL A 1 166 ? 16.955 -4.418 -23.580 1.00 92.81 166 VAL A C 1
ATOM 1362 O O . VAL A 1 166 ? 15.961 -4.606 -22.876 1.00 92.81 166 VAL A O 1
ATOM 1365 N N . ASP A 1 167 ? 18.154 -4.920 -23.283 1.00 94.06 167 ASP A N 1
ATOM 1366 C CA . ASP A 1 167 ? 18.395 -5.805 -22.141 1.00 94.06 167 ASP A CA 1
ATOM 1367 C C . ASP A 1 167 ? 18.027 -5.121 -20.826 1.00 94.06 167 ASP A C 1
ATOM 1369 O O . ASP A 1 167 ? 17.375 -5.716 -19.967 1.00 94.06 167 ASP A O 1
ATOM 1373 N N . LYS A 1 168 ? 18.362 -3.834 -20.687 1.00 96.75 168 LYS A N 1
ATOM 1374 C CA . LYS A 1 168 ? 18.004 -3.043 -19.509 1.00 96.75 168 LYS A CA 1
ATOM 1375 C C . LYS A 1 168 ? 16.504 -2.801 -19.398 1.00 96.75 168 LYS A C 1
ATOM 1377 O O . LYS A 1 168 ? 15.968 -2.886 -18.294 1.00 96.75 168 LYS A O 1
ATOM 1382 N N . ILE A 1 169 ? 15.793 -2.566 -20.498 1.00 96.19 169 ILE A N 1
ATOM 1383 C CA . ILE A 1 169 ? 14.325 -2.474 -20.471 1.00 96.19 169 ILE A CA 1
ATOM 1384 C C . ILE A 1 169 ? 13.708 -3.803 -20.018 1.00 96.19 169 ILE A C 1
ATOM 1386 O O . ILE A 1 169 ? 12.808 -3.799 -19.174 1.00 96.19 169 ILE A O 1
ATOM 1390 N N . PHE A 1 170 ? 14.207 -4.939 -20.508 1.00 95.69 170 PHE A N 1
ATOM 1391 C CA . PHE A 1 170 ? 13.737 -6.258 -20.079 1.00 95.69 170 PHE A CA 1
ATOM 1392 C C . PHE A 1 170 ? 14.063 -6.550 -18.610 1.00 95.69 170 PHE A C 1
ATOM 1394 O O . PHE A 1 170 ? 13.197 -7.037 -17.877 1.00 95.69 170 PHE A O 1
ATOM 1401 N N . GLU A 1 171 ? 15.266 -6.198 -18.155 1.00 95.75 171 GLU A N 1
ATOM 1402 C CA . GLU A 1 171 ? 15.695 -6.325 -16.761 1.00 95.75 171 GLU A CA 1
ATOM 1403 C C . GLU A 1 171 ? 14.761 -5.545 -15.824 1.00 95.75 171 GLU A C 1
ATOM 1405 O O . GLU A 1 171 ? 14.203 -6.113 -14.880 1.00 95.75 171 GLU A O 1
ATOM 1410 N N . TYR A 1 172 ? 14.527 -4.262 -16.115 1.00 95.50 172 TYR A N 1
ATOM 1411 C CA . TYR A 1 172 ? 13.643 -3.420 -15.311 1.00 95.50 172 TYR A CA 1
ATOM 1412 C C . TYR A 1 172 ? 12.191 -3.890 -15.369 1.00 95.50 172 TYR A C 1
ATOM 1414 O O . TYR A 1 172 ? 11.517 -3.882 -14.339 1.00 95.50 172 TYR A O 1
ATOM 1422 N N . ALA A 1 173 ? 11.704 -4.354 -16.522 1.00 94.44 173 ALA A N 1
ATOM 1423 C CA . ALA A 1 173 ? 10.355 -4.902 -16.627 1.00 94.44 173 ALA A CA 1
ATOM 1424 C C . ALA A 1 173 ? 10.165 -6.117 -15.706 1.00 94.44 173 ALA A C 1
ATOM 1426 O O . ALA A 1 173 ? 9.164 -6.181 -14.993 1.00 94.44 173 ALA A O 1
ATOM 1427 N N . ARG A 1 174 ? 11.151 -7.023 -15.636 1.00 94.62 174 ARG A N 1
ATOM 1428 C CA . ARG A 1 174 ? 11.127 -8.163 -14.706 1.00 94.62 174 ARG A CA 1
ATOM 1429 C C . ARG A 1 174 ? 11.135 -7.711 -13.244 1.00 94.62 174 ARG A C 1
ATOM 1431 O O . ARG A 1 174 ? 10.335 -8.195 -12.449 1.00 94.62 174 ARG A O 1
ATOM 1438 N N . ILE A 1 175 ? 11.997 -6.754 -12.887 1.00 92.19 175 ILE A N 1
ATOM 1439 C CA . ILE A 1 175 ? 12.053 -6.201 -11.521 1.00 92.19 175 ILE A CA 1
ATOM 1440 C C . ILE A 1 175 ? 10.696 -5.597 -11.125 1.00 92.19 175 ILE A C 1
ATOM 1442 O O . ILE A 1 175 ? 10.234 -5.780 -9.996 1.00 92.19 175 ILE A O 1
ATOM 1446 N N . PHE A 1 176 ? 10.045 -4.886 -12.047 1.00 90.00 176 PHE A N 1
ATOM 1447 C CA . PHE A 1 176 ? 8.722 -4.308 -11.827 1.00 90.00 176 PHE A CA 1
ATOM 1448 C C . PHE A 1 176 ? 7.633 -5.370 -11.655 1.00 90.00 176 PHE A C 1
ATOM 1450 O O . PHE A 1 176 ? 6.827 -5.250 -10.732 1.00 90.00 176 PHE A O 1
ATOM 1457 N N . GLU A 1 177 ? 7.630 -6.417 -12.483 1.00 90.44 177 GLU A N 1
ATOM 1458 C CA . GLU A 1 177 ? 6.708 -7.554 -12.352 1.00 90.44 177 GLU A CA 1
ATOM 1459 C C . GLU A 1 177 ? 6.853 -8.232 -10.981 1.00 90.44 177 GLU A C 1
ATOM 1461 O O . GLU A 1 177 ? 5.868 -8.388 -10.259 1.00 90.44 177 GLU A O 1
ATOM 1466 N N . GLU A 1 1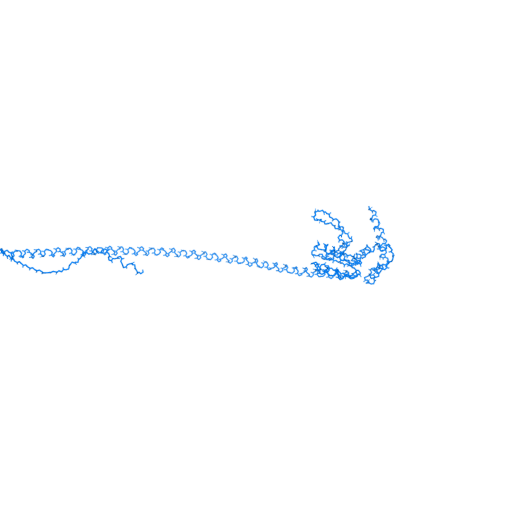78 ? 8.081 -8.534 -10.552 1.00 92.25 178 GLU A N 1
ATOM 1467 C CA . GLU A 1 178 ? 8.332 -9.158 -9.249 1.00 92.25 178 GLU A CA 1
ATOM 1468 C C . GLU A 1 178 ? 7.884 -8.282 -8.072 1.00 92.25 178 GLU A C 1
ATOM 1470 O O . GLU A 1 178 ? 7.313 -8.781 -7.095 1.00 92.25 178 GLU A O 1
ATOM 1475 N N . LYS A 1 179 ? 8.142 -6.967 -8.140 1.00 89.56 179 LYS A N 1
ATOM 1476 C CA . LYS A 1 179 ? 7.671 -6.016 -7.123 1.00 89.56 179 LYS A CA 1
ATOM 1477 C C . LYS A 1 179 ? 6.143 -5.984 -7.085 1.00 89.56 179 LYS A C 1
ATOM 1479 O O . LYS A 1 179 ? 5.565 -6.044 -5.998 1.00 89.56 179 LYS A O 1
ATOM 1484 N N . HIS A 1 180 ? 5.497 -5.933 -8.247 1.00 88.06 180 HIS A N 1
ATOM 1485 C CA . HIS A 1 180 ? 4.044 -5.902 -8.360 1.00 88.06 180 HIS A CA 1
ATOM 1486 C C . HIS A 1 180 ? 3.393 -7.179 -7.801 1.00 88.06 180 HIS A C 1
ATOM 1488 O O . HIS A 1 180 ? 2.443 -7.095 -7.022 1.00 88.06 180 HIS A O 1
ATOM 1494 N N . ASP A 1 181 ? 3.943 -8.356 -8.099 1.00 91.25 181 ASP A N 1
ATOM 1495 C CA . ASP A 1 181 ? 3.439 -9.631 -7.581 1.00 91.25 181 ASP A CA 1
ATOM 1496 C C . ASP A 1 181 ? 3.605 -9.761 -6.064 1.00 91.25 181 ASP A C 1
ATOM 1498 O O . ASP A 1 181 ? 2.695 -10.230 -5.371 1.00 91.25 181 ASP A O 1
ATOM 1502 N N . LYS A 1 182 ? 4.741 -9.307 -5.518 1.00 93.38 182 LYS A N 1
ATOM 1503 C CA . LYS A 1 182 ? 4.959 -9.249 -4.062 1.00 93.38 182 LYS A CA 1
ATOM 1504 C C . LYS A 1 182 ? 3.931 -8.339 -3.387 1.00 93.38 182 LYS A C 1
ATOM 1506 O O . LYS A 1 182 ? 3.317 -8.744 -2.400 1.00 93.38 182 LYS A O 1
ATOM 1511 N N . LEU A 1 183 ? 3.701 -7.147 -3.940 1.00 90.19 183 LEU A N 1
ATOM 1512 C CA . LEU A 1 183 ? 2.694 -6.198 -3.451 1.00 90.19 183 LEU A CA 1
ATOM 1513 C C . LEU A 1 183 ? 1.278 -6.784 -3.510 1.00 90.19 183 LEU A C 1
ATOM 1515 O O . LEU A 1 183 ? 0.517 -6.662 -2.549 1.00 90.19 183 LEU A O 1
ATOM 1519 N N . LYS A 1 184 ? 0.928 -7.466 -4.606 1.00 93.62 184 LYS A N 1
ATOM 1520 C CA . LYS A 1 184 ? -0.374 -8.121 -4.764 1.00 93.62 184 LYS A CA 1
ATOM 1521 C C . LYS A 1 184 ? -0.603 -9.189 -3.691 1.00 93.62 184 LYS A C 1
ATOM 1523 O O . LYS A 1 184 ? -1.631 -9.147 -3.017 1.00 93.62 184 LYS A O 1
ATOM 1528 N N . LYS A 1 185 ? 0.374 -10.076 -3.463 1.00 96.06 185 LYS A N 1
ATOM 1529 C CA . LYS A 1 185 ? 0.308 -11.109 -2.410 1.00 96.06 185 LYS A CA 1
ATOM 1530 C C . LYS A 1 185 ? 0.143 -10.500 -1.014 1.00 96.06 185 LYS A C 1
ATOM 1532 O O . LYS A 1 185 ? -0.724 -10.933 -0.260 1.00 96.06 185 LYS A O 1
ATOM 1537 N N . GLN A 1 186 ? 0.911 -9.456 -0.693 1.00 94.50 186 GLN A N 1
ATOM 1538 C CA . GLN A 1 186 ? 0.794 -8.752 0.591 1.00 94.50 186 GLN A CA 1
ATOM 1539 C C . GLN A 1 186 ? -0.586 -8.107 0.780 1.00 94.50 186 GLN A C 1
ATOM 1541 O O . GLN A 1 186 ? -1.143 -8.136 1.876 1.00 94.50 186 GLN A O 1
ATOM 1546 N N . ASN A 1 187 ? -1.161 -7.529 -0.276 1.00 94.44 187 ASN A N 1
ATOM 1547 C CA . ASN A 1 187 ? -2.490 -6.925 -0.209 1.00 94.44 187 ASN A CA 1
ATOM 1548 C C . ASN A 1 187 ? -3.597 -7.973 -0.027 1.00 94.44 187 ASN A C 1
ATOM 1550 O O . ASN A 1 187 ? -4.532 -7.745 0.741 1.00 94.44 187 ASN A O 1
ATOM 1554 N N . GLU A 1 188 ? -3.485 -9.130 -0.680 1.00 97.19 188 GLU A N 1
ATOM 1555 C CA . GLU A 1 188 ? -4.407 -10.253 -0.481 1.00 97.19 188 GLU A CA 1
ATOM 1556 C C . GLU A 1 188 ? -4.337 -10.800 0.953 1.00 97.19 188 GLU A C 1
ATOM 1558 O O . GLU A 1 188 ? -5.376 -11.030 1.574 1.00 97.19 188 GLU A O 1
ATOM 1563 N N . GLU A 1 189 ? -3.135 -10.937 1.519 1.00 97.19 189 GLU A N 1
ATOM 1564 C CA . GLU A 1 189 ? -2.933 -11.355 2.911 1.00 97.19 189 GLU A CA 1
ATOM 1565 C C . GLU A 1 189 ? -3.528 -10.347 3.907 1.00 97.19 189 GLU A C 1
ATOM 1567 O O . GLU A 1 189 ? -4.284 -10.722 4.806 1.00 97.19 189 GLU A O 1
ATOM 1572 N N . ARG A 1 190 ? -3.269 -9.047 3.706 1.00 96.06 190 ARG A N 1
ATOM 1573 C CA . ARG A 1 190 ? -3.861 -7.974 4.522 1.00 96.06 190 ARG A CA 1
ATOM 1574 C C . ARG A 1 190 ? -5.385 -8.007 4.484 1.00 96.06 190 ARG A C 1
ATOM 1576 O O . ARG A 1 190 ? -6.019 -7.811 5.519 1.00 96.06 190 ARG A O 1
ATOM 1583 N N . LYS A 1 191 ? -5.972 -8.275 3.315 1.00 97.75 191 LYS A N 1
ATOM 1584 C CA . LYS A 1 191 ? -7.424 -8.395 3.159 1.00 97.75 191 LYS A CA 1
ATOM 1585 C C . LYS A 1 191 ? -7.981 -9.579 3.956 1.00 97.75 191 LYS A C 1
ATOM 1587 O O . LYS A 1 191 ? -8.936 -9.389 4.701 1.00 97.75 191 LYS A O 1
ATOM 1592 N N . ARG A 1 192 ? -7.347 -10.757 3.878 1.00 97.38 192 ARG A N 1
ATOM 1593 C CA . ARG A 1 192 ? -7.745 -11.941 4.669 1.00 97.38 192 ARG A CA 1
ATOM 1594 C C . ARG A 1 192 ? -7.701 -11.661 6.170 1.00 97.38 192 ARG A C 1
ATOM 1596 O O . ARG A 1 192 ? -8.692 -11.880 6.858 1.00 97.38 192 ARG A O 1
ATOM 1603 N N . LYS A 1 193 ? -6.601 -11.079 6.656 1.00 97.88 193 LYS A N 1
ATOM 1604 C CA . LYS A 1 193 ? -6.446 -10.721 8.073 1.00 97.88 193 LYS A CA 1
ATOM 1605 C C . LYS A 1 193 ? -7.488 -9.697 8.536 1.00 97.88 193 LYS A C 1
ATOM 1607 O O . LYS A 1 193 ? -7.985 -9.774 9.656 1.00 97.88 193 LYS A O 1
ATOM 1612 N N . ALA A 1 194 ? -7.844 -8.739 7.680 1.00 97.50 194 ALA A N 1
ATOM 1613 C CA . ALA A 1 194 ? -8.901 -7.776 7.982 1.00 97.50 194 ALA A CA 1
ATOM 1614 C C . ALA A 1 194 ? -10.280 -8.448 8.103 1.00 97.50 194 ALA A C 1
ATOM 1616 O O . ALA A 1 194 ? -11.046 -8.112 9.009 1.00 97.50 194 ALA A O 1
ATOM 1617 N N . ASP A 1 195 ? -10.589 -9.410 7.231 1.00 97.81 195 ASP A N 1
ATOM 1618 C CA . ASP A 1 195 ? -11.842 -10.168 7.281 1.00 97.81 195 ASP A CA 1
ATOM 1619 C C . ASP A 1 195 ? -11.918 -11.074 8.526 1.00 97.81 195 ASP A C 1
ATOM 1621 O O . ASP A 1 195 ? -12.960 -11.114 9.189 1.00 97.81 195 ASP A O 1
ATOM 1625 N N . GLU A 1 196 ? -10.811 -11.720 8.909 1.00 98.06 196 GLU A N 1
ATOM 1626 C CA . GLU A 1 196 ? -10.685 -12.491 10.158 1.00 98.06 196 GLU A CA 1
ATOM 1627 C C . GLU A 1 196 ? -10.936 -11.615 11.392 1.00 98.06 196 GLU A C 1
ATOM 1629 O O . GLU A 1 196 ? -11.825 -11.911 12.193 1.00 98.06 196 GLU A O 1
ATOM 1634 N N . LEU A 1 197 ? -10.243 -10.475 11.501 1.00 98.06 197 LEU A N 1
ATOM 1635 C CA . LEU A 1 197 ? -10.422 -9.527 12.608 1.00 98.06 197 LEU A CA 1
ATOM 1636 C C . LEU A 1 197 ? -11.849 -8.969 12.671 1.00 98.06 197 LEU A C 1
ATOM 1638 O O . LEU A 1 197 ? -12.376 -8.685 13.752 1.00 98.06 197 LEU A O 1
ATOM 1642 N N . LYS A 1 198 ? -12.504 -8.797 11.520 1.00 98.12 198 LYS A N 1
ATOM 1643 C CA . LYS A 1 198 ? -13.902 -8.363 11.448 1.00 98.12 198 LYS A CA 1
ATOM 1644 C C . LYS A 1 198 ? -14.852 -9.453 11.950 1.00 98.12 198 LYS A C 1
ATOM 1646 O O . LYS A 1 198 ? -15.825 -9.136 12.643 1.00 98.12 198 LYS A O 1
ATOM 1651 N N . ALA A 1 199 ? -14.587 -10.717 11.622 1.00 97.94 199 ALA A N 1
ATOM 1652 C CA . ALA A 1 199 ? -15.357 -11.858 12.107 1.00 97.94 199 ALA A CA 1
ATOM 1653 C C . ALA A 1 199 ? -15.182 -12.057 13.623 1.00 97.94 199 ALA A C 1
ATOM 1655 O O . ALA A 1 199 ? -16.181 -12.189 14.336 1.00 97.94 199 ALA A O 1
ATOM 1656 N N . GLU A 1 200 ? -13.948 -11.979 14.121 1.00 97.94 200 GLU A N 1
ATOM 1657 C CA . GLU A 1 200 ? -13.619 -12.065 15.546 1.00 97.94 200 GLU A CA 1
ATOM 1658 C C . GLU A 1 200 ? -14.295 -10.941 16.344 1.00 97.94 200 GLU A C 1
ATOM 1660 O O . GLU A 1 200 ? -15.020 -11.203 17.303 1.00 97.94 200 GLU A O 1
ATOM 1665 N N . ASN A 1 201 ? -14.193 -9.687 15.888 1.00 97.88 201 ASN A N 1
ATOM 1666 C CA . ASN A 1 201 ? -14.885 -8.562 16.526 1.00 97.88 201 ASN A CA 1
ATOM 1667 C C . ASN A 1 201 ? -16.408 -8.751 16.568 1.00 97.88 201 ASN A C 1
ATOM 1669 O O . ASN A 1 201 ? -17.064 -8.403 17.554 1.00 97.88 201 ASN A O 1
ATOM 1673 N N . LYS A 1 202 ? -17.003 -9.305 15.506 1.00 98.31 202 LYS A N 1
ATOM 1674 C CA . LYS A 1 202 ? -18.439 -9.617 15.481 1.00 98.31 202 LYS A CA 1
ATOM 1675 C C . LYS A 1 202 ? -18.793 -10.691 16.512 1.00 98.31 202 LYS A C 1
ATOM 1677 O O . LYS A 1 202 ? -19.848 -10.592 17.139 1.00 98.31 202 LYS A O 1
ATOM 1682 N N . PHE A 1 203 ? -17.942 -11.698 16.687 1.00 98.19 203 PHE A N 1
ATOM 1683 C CA . PHE A 1 203 ? -18.112 -12.741 17.694 1.00 98.19 203 PHE A CA 1
ATOM 1684 C C . PHE A 1 203 ? -17.987 -12.186 19.119 1.00 98.19 203 PHE A C 1
ATOM 1686 O O . PHE A 1 203 ? -18.907 -12.369 19.918 1.00 98.19 203 PHE A O 1
ATOM 1693 N N . LEU A 1 204 ? -16.937 -11.412 19.406 1.00 98.12 204 LEU A N 1
ATOM 1694 C CA . LEU A 1 204 ? -16.725 -10.773 20.710 1.00 98.12 204 LEU A CA 1
ATOM 1695 C C . LEU A 1 204 ? -17.880 -9.840 21.088 1.00 98.12 204 LEU A C 1
ATOM 1697 O O . LEU A 1 204 ? -18.365 -9.874 22.215 1.00 98.12 204 LEU A O 1
ATOM 1701 N N . ARG A 1 205 ? -18.420 -9.068 20.136 1.00 97.94 205 ARG A N 1
ATOM 1702 C CA . ARG A 1 205 ? -19.621 -8.245 20.375 1.00 97.94 205 ARG A CA 1
ATOM 1703 C C . ARG A 1 205 ? -20.835 -9.077 20.789 1.00 97.94 205 ARG A C 1
ATOM 1705 O O . ARG A 1 205 ? -21.604 -8.639 21.641 1.00 97.94 205 ARG A O 1
ATOM 1712 N N . LYS A 1 206 ? -21.020 -10.266 20.205 1.00 98.06 206 LYS A N 1
ATOM 1713 C CA . LYS A 1 206 ? -22.099 -11.183 20.604 1.00 98.06 206 LYS A CA 1
ATOM 1714 C C . LYS A 1 206 ? -21.861 -11.755 22.000 1.00 98.06 206 LYS A C 1
ATOM 1716 O O . LYS A 1 206 ? -22.813 -11.814 22.772 1.00 98.06 206 LYS A O 1
ATOM 1721 N N . GLN A 1 207 ? -20.629 -12.149 22.327 1.00 97.81 207 GLN A N 1
ATOM 1722 C CA . GLN A 1 207 ? -20.289 -12.623 23.671 1.00 97.81 207 GLN A CA 1
ATOM 1723 C C . GLN A 1 207 ? -20.506 -11.533 24.721 1.00 97.81 207 GLN A C 1
ATOM 1725 O O . GLN A 1 207 ? -21.231 -11.764 25.680 1.00 97.81 207 GLN A O 1
ATOM 1730 N N . ASN A 1 208 ? -19.998 -10.321 24.488 1.00 97.62 208 ASN A N 1
ATOM 1731 C CA . ASN A 1 208 ? -20.191 -9.186 25.394 1.00 97.62 208 ASN A CA 1
ATOM 1732 C C . ASN A 1 208 ? -21.670 -8.843 25.590 1.00 97.62 208 ASN A C 1
ATOM 1734 O O . ASN A 1 208 ? -22.080 -8.493 26.693 1.00 97.62 208 ASN A O 1
ATOM 1738 N N . LYS A 1 209 ? -22.489 -8.963 24.536 1.00 98.06 209 LYS A N 1
ATOM 1739 C CA . LYS A 1 209 ? -23.939 -8.788 24.651 1.00 98.06 209 LYS A CA 1
ATOM 1740 C C . LYS A 1 209 ? -24.560 -9.835 25.585 1.00 98.06 209 LYS A C 1
ATOM 1742 O O . LYS A 1 209 ? -25.292 -9.446 26.486 1.00 98.06 209 LYS A O 1
ATOM 1747 N N . ARG A 1 210 ? -24.236 -11.122 25.404 1.00 97.62 210 ARG A N 1
ATOM 1748 C CA . ARG A 1 210 ? -24.729 -12.210 26.271 1.00 97.62 210 ARG A CA 1
ATOM 1749 C C . ARG A 1 210 ? -24.297 -12.019 27.721 1.00 97.62 210 ARG A C 1
ATOM 1751 O O . ARG A 1 210 ? -25.128 -12.099 28.610 1.00 97.62 210 ARG A O 1
ATOM 1758 N N . LEU A 1 211 ? -23.023 -11.695 27.936 1.00 98.00 211 LEU A N 1
ATOM 1759 C CA . LEU A 1 211 ? -22.470 -11.456 29.268 1.00 98.00 211 LEU A CA 1
ATOM 1760 C C . LEU A 1 211 ? -23.193 -10.295 29.969 1.00 98.00 211 LEU A C 1
ATOM 1762 O O . LEU A 1 211 ? -23.518 -10.367 31.147 1.00 98.00 211 LEU A O 1
ATOM 1766 N N . LYS A 1 212 ? -23.491 -9.222 29.225 1.00 97.81 212 LYS A N 1
ATOM 1767 C CA . LYS A 1 212 ? -24.250 -8.078 29.740 1.00 97.81 212 LYS A CA 1
ATOM 1768 C C . LYS A 1 212 ? -25.682 -8.461 30.118 1.00 97.81 212 LYS A C 1
ATOM 1770 O O . LYS A 1 212 ? -26.166 -8.000 31.145 1.00 97.81 212 LYS A O 1
ATOM 1775 N N . GLU A 1 213 ? -26.350 -9.268 29.297 1.00 97.81 213 GLU A N 1
ATOM 1776 C CA . GLU A 1 213 ? -27.697 -9.778 29.586 1.00 97.81 213 GLU A CA 1
ATOM 1777 C C . GLU A 1 213 ? -27.692 -10.682 30.831 1.00 97.81 213 GLU A C 1
ATOM 1779 O O . GLU A 1 213 ? -28.547 -10.527 31.698 1.00 97.81 213 GLU A O 1
ATOM 1784 N N . GLU A 1 214 ? -26.693 -11.556 30.972 1.00 97.62 214 GLU A N 1
ATOM 1785 C CA . GLU A 1 214 ? -26.518 -12.430 32.139 1.00 97.62 214 GLU A CA 1
ATOM 1786 C C . GLU A 1 214 ? -26.290 -11.631 33.429 1.00 97.62 214 GLU A C 1
ATOM 1788 O O . GLU A 1 214 ? -27.008 -11.829 34.410 1.00 97.62 214 GLU A O 1
ATOM 1793 N N . PHE A 1 215 ? -25.378 -10.652 33.410 1.00 97.75 215 PHE A N 1
ATOM 1794 C CA . PHE A 1 215 ? -25.159 -9.768 34.557 1.00 97.75 215 PHE A CA 1
ATOM 1795 C C . PHE A 1 215 ? -26.406 -8.956 34.921 1.00 97.75 215 PHE A C 1
ATOM 1797 O O . PHE A 1 215 ? -26.697 -8.773 36.100 1.00 97.75 215 PHE A O 1
ATOM 1804 N N . GLN A 1 216 ? -27.172 -8.480 33.936 1.00 97.38 216 GLN A N 1
ATOM 1805 C CA . GLN A 1 216 ? -28.421 -7.762 34.206 1.00 97.38 216 GLN A CA 1
ATOM 1806 C C . GLN A 1 216 ? -29.472 -8.653 34.875 1.00 97.38 216 GLN A C 1
ATOM 1808 O O . GLN A 1 216 ? -30.193 -8.175 35.751 1.00 97.38 216 GLN A O 1
ATOM 1813 N N . SER A 1 217 ? -29.561 -9.926 34.489 1.00 97.06 217 SER A N 1
ATOM 1814 C CA . SER A 1 217 ? -30.446 -10.893 35.147 1.00 97.06 217 SER A CA 1
ATOM 1815 C C . SER A 1 217 ? -30.017 -11.161 36.590 1.00 97.06 217 SER A C 1
ATOM 1817 O O . SER A 1 217 ? -30.857 -11.098 37.484 1.00 97.06 217 SER A O 1
ATOM 1819 N N . GLN A 1 218 ? -28.717 -11.364 36.834 1.00 96.94 218 GLN A N 1
ATOM 1820 C CA . GLN A 1 218 ? -28.176 -11.575 38.184 1.00 96.94 218 GLN A CA 1
ATOM 1821 C C . GLN A 1 218 ? -28.410 -10.368 39.103 1.00 96.94 218 GLN A C 1
ATOM 1823 O O . GLN A 1 218 ? -28.785 -10.537 40.260 1.00 96.94 218 GLN A O 1
ATOM 1828 N N . ILE A 1 219 ? -28.237 -9.141 38.594 1.00 96.94 219 ILE A N 1
ATOM 1829 C CA . ILE A 1 219 ? -28.511 -7.919 39.365 1.00 96.94 219 ILE A CA 1
ATOM 1830 C C . ILE A 1 219 ? -29.980 -7.872 39.797 1.00 96.94 219 ILE A C 1
ATOM 1832 O O . ILE A 1 219 ? -30.254 -7.651 40.972 1.00 96.94 219 ILE A O 1
ATOM 1836 N N . LYS A 1 220 ? -30.920 -8.136 38.881 1.00 96.75 220 LYS A N 1
ATOM 1837 C CA . LYS A 1 220 ? -32.357 -8.145 39.204 1.00 96.75 220 LYS A CA 1
ATOM 1838 C C . LYS A 1 220 ? -32.721 -9.212 40.232 1.00 96.75 220 LYS A C 1
ATOM 1840 O O . LYS A 1 220 ? -33.566 -8.975 41.092 1.00 96.75 220 LYS A O 1
ATOM 1845 N N . GLU A 1 221 ? -32.099 -10.384 40.143 1.00 97.12 221 GLU A N 1
ATOM 1846 C CA . GLU A 1 221 ? -32.297 -11.459 41.113 1.00 97.12 221 GLU A CA 1
ATOM 1847 C C . GLU A 1 221 ? -31.824 -11.038 42.511 1.00 97.12 221 GLU A C 1
ATOM 1849 O O . GLU A 1 221 ? -32.577 -11.155 43.478 1.00 97.12 221 GLU A O 1
ATOM 1854 N N . LEU A 1 222 ? -30.619 -10.468 42.612 1.00 96.94 222 LEU A N 1
ATOM 1855 C CA . LEU A 1 222 ? -30.083 -9.949 43.873 1.00 96.94 222 LEU A CA 1
ATOM 1856 C C . LEU A 1 222 ? -30.940 -8.810 44.440 1.00 96.94 222 LEU A C 1
ATOM 1858 O O . LEU A 1 222 ? -31.201 -8.780 45.641 1.00 96.94 222 LEU A O 1
ATOM 1862 N N . GLU A 1 223 ? -31.420 -7.895 43.596 1.00 96.19 223 GLU A N 1
ATOM 1863 C CA . GLU A 1 223 ? -32.345 -6.834 44.008 1.00 96.19 223 GLU A CA 1
ATOM 1864 C C . GLU A 1 223 ? -33.638 -7.413 44.602 1.00 96.19 223 GLU A C 1
ATOM 1866 O O . GLU A 1 223 ? -34.072 -6.969 45.667 1.00 96.19 223 GLU A O 1
ATOM 1871 N N . SER A 1 224 ? -34.214 -8.446 43.975 1.00 96.38 224 SER A N 1
ATOM 1872 C CA . SER A 1 224 ? -35.401 -9.140 44.492 1.00 96.38 224 SER A CA 1
ATOM 1873 C C . SER A 1 224 ? -35.138 -9.797 45.850 1.00 96.38 224 SER A C 1
ATOM 1875 O O . SER A 1 224 ? -35.948 -9.659 46.766 1.00 96.38 224 SER A O 1
ATOM 1877 N N . GLN A 1 225 ? -33.996 -10.475 46.008 1.00 95.75 225 GLN A N 1
ATOM 1878 C CA . GLN A 1 225 ? -33.609 -11.099 47.279 1.00 95.75 225 GLN A CA 1
ATOM 1879 C C . GLN A 1 225 ? -33.423 -10.057 48.393 1.00 95.75 225 GLN A C 1
ATOM 1881 O O . GLN A 1 225 ? -33.830 -10.283 49.532 1.00 95.75 225 GLN A O 1
ATOM 1886 N N . ILE A 1 226 ? -32.850 -8.890 48.074 1.00 95.94 226 ILE A N 1
ATOM 1887 C CA . ILE A 1 226 ? -32.686 -7.783 49.028 1.00 95.94 226 ILE A CA 1
ATOM 1888 C C . ILE A 1 226 ? -34.044 -7.249 49.494 1.00 95.94 226 ILE A C 1
ATOM 1890 O O . ILE A 1 226 ? -34.203 -6.964 50.682 1.00 95.94 226 ILE A O 1
ATOM 1894 N N . VAL A 1 227 ? -35.014 -7.093 48.587 1.00 96.19 227 VAL A N 1
ATOM 1895 C CA . VAL A 1 227 ? -36.371 -6.645 48.946 1.00 96.19 227 VAL A CA 1
ATOM 1896 C C . VAL A 1 227 ? -37.037 -7.656 49.879 1.00 96.19 227 VAL A C 1
ATOM 1898 O O . VAL A 1 227 ? -37.500 -7.270 50.951 1.00 96.19 227 VAL A O 1
ATOM 1901 N N . GLU A 1 228 ? -36.993 -8.945 49.541 1.00 95.69 228 GLU A N 1
ATOM 1902 C CA . GLU A 1 228 ? -37.577 -10.005 50.371 1.00 95.69 228 GLU A CA 1
ATOM 1903 C C . GLU A 1 228 ? -36.937 -10.063 51.771 1.00 95.69 228 GLU A C 1
ATOM 1905 O O . GLU A 1 228 ? -37.628 -10.202 52.784 1.00 95.69 228 GLU A O 1
ATOM 1910 N N . LEU A 1 229 ? -35.609 -9.918 51.857 1.00 95.12 229 LEU A N 1
ATOM 1911 C CA . LEU A 1 229 ? -34.902 -9.861 53.137 1.00 95.12 229 LEU A CA 1
ATOM 1912 C C . LEU A 1 229 ? -35.322 -8.645 53.967 1.00 95.12 229 LEU A C 1
ATOM 1914 O O . LEU A 1 229 ? -35.562 -8.794 55.164 1.00 95.12 229 LEU A O 1
ATOM 1918 N N . LYS A 1 230 ? -35.460 -7.465 53.349 1.00 95.12 230 LYS A N 1
ATOM 1919 C CA . LYS A 1 230 ? -35.926 -6.252 54.039 1.00 95.12 230 LYS A CA 1
ATOM 1920 C C . LYS A 1 230 ? -37.327 -6.429 54.614 1.00 95.12 230 LYS A C 1
ATOM 1922 O O . LYS A 1 230 ? -37.531 -6.107 55.781 1.00 95.12 230 LYS A O 1
ATOM 1927 N N . GLU A 1 231 ? -38.257 -6.988 53.841 1.00 95.25 231 GLU A N 1
ATOM 1928 C CA . GLU A 1 231 ? -39.621 -7.272 54.306 1.00 95.25 231 GLU A CA 1
ATOM 1929 C C . GLU A 1 231 ? -39.620 -8.253 55.485 1.00 95.25 231 GLU A C 1
ATOM 1931 O O . GLU A 1 231 ? -40.257 -7.999 56.511 1.00 95.25 231 GLU A O 1
ATOM 1936 N N . LYS A 1 232 ? -38.843 -9.343 55.395 1.00 94.12 232 LYS A N 1
ATOM 1937 C CA . LYS A 1 232 ? -38.685 -10.304 56.501 1.00 94.12 232 LYS A CA 1
ATOM 1938 C C . LYS A 1 232 ? -38.132 -9.635 57.759 1.00 94.12 232 LYS A C 1
ATOM 1940 O O . LYS A 1 232 ? -38.655 -9.871 58.850 1.00 94.12 232 LYS A O 1
ATOM 1945 N N . THR A 1 233 ? -37.106 -8.794 57.626 1.00 93.44 233 THR A N 1
ATOM 1946 C CA . THR A 1 233 ? -36.526 -8.049 58.752 1.00 93.44 233 THR A CA 1
ATOM 1947 C C . THR A 1 233 ? -37.522 -7.053 59.347 1.00 93.44 233 THR A C 1
ATOM 1949 O O . THR A 1 233 ? -37.613 -6.934 60.568 1.00 93.44 233 THR A O 1
ATOM 1952 N N . GLU A 1 234 ? -38.313 -6.363 58.526 1.00 94.31 234 GLU A N 1
ATOM 1953 C CA . GLU A 1 234 ? -39.322 -5.416 59.003 1.00 94.31 234 GLU A CA 1
ATOM 1954 C C . GLU A 1 234 ? -40.443 -6.115 59.785 1.00 94.31 234 GLU A C 1
ATOM 1956 O O . GLU A 1 234 ? -40.790 -5.681 60.886 1.00 94.31 234 GLU A O 1
ATOM 1961 N N . ILE A 1 235 ? -40.933 -7.256 59.290 1.00 94.31 235 ILE A N 1
ATOM 1962 C CA . ILE A 1 235 ? -41.902 -8.100 60.006 1.00 94.31 235 ILE A CA 1
ATOM 1963 C C . ILE A 1 235 ? -41.324 -8.574 61.346 1.00 94.31 235 ILE A C 1
ATOM 1965 O O . ILE A 1 235 ? -41.993 -8.488 62.380 1.00 94.31 235 ILE A O 1
ATOM 1969 N N . GLN A 1 236 ? -40.074 -9.051 61.358 1.00 93.19 236 GLN A N 1
ATOM 1970 C CA . GLN A 1 236 ? -39.397 -9.462 62.592 1.00 93.19 236 GLN A CA 1
ATOM 1971 C C . GLN A 1 236 ? -39.294 -8.305 63.593 1.00 93.19 236 GLN A C 1
ATOM 1973 O O . GLN A 1 236 ? -39.644 -8.480 64.760 1.00 93.19 236 GLN A O 1
ATOM 1978 N N . ASN A 1 237 ? -38.905 -7.112 63.141 1.00 93.44 237 ASN A N 1
ATOM 1979 C CA . ASN A 1 237 ? -38.811 -5.924 63.989 1.00 93.44 237 ASN A CA 1
ATOM 1980 C C . ASN A 1 237 ? -40.174 -5.511 64.567 1.00 93.44 237 ASN A C 1
ATOM 1982 O O . ASN A 1 237 ? -40.270 -5.189 65.753 1.00 93.44 237 ASN A O 1
ATOM 1986 N N . GLN A 1 238 ? -41.246 -5.564 63.770 1.00 93.50 238 GLN A N 1
ATOM 1987 C CA . GLN A 1 238 ? -42.606 -5.297 64.252 1.00 93.50 238 GLN A CA 1
ATOM 1988 C C . GLN A 1 238 ? -43.055 -6.319 65.306 1.00 93.50 238 GLN A C 1
ATOM 1990 O O . GLN A 1 238 ? -43.679 -5.944 66.302 1.00 93.50 238 GLN A O 1
ATOM 1995 N N . ASN A 1 239 ? -42.718 -7.598 65.122 1.00 93.81 239 ASN A N 1
ATOM 1996 C CA . ASN A 1 239 ? -43.023 -8.651 66.090 1.00 93.81 239 ASN A CA 1
ATOM 1997 C C . ASN A 1 239 ? -42.246 -8.467 67.399 1.00 93.81 239 ASN A C 1
ATOM 1999 O O . ASN A 1 239 ? -42.845 -8.536 68.471 1.00 93.81 239 ASN A O 1
ATOM 2003 N N . ILE A 1 240 ? -40.945 -8.163 67.326 1.00 94.31 240 ILE A N 1
ATOM 2004 C CA . ILE A 1 240 ? -40.117 -7.853 68.503 1.00 94.31 240 ILE A CA 1
ATOM 2005 C C . ILE A 1 240 ? -40.712 -6.669 69.269 1.00 94.31 240 ILE A C 1
ATOM 2007 O O . ILE A 1 240 ? -40.897 -6.754 70.482 1.00 94.31 240 ILE A O 1
ATOM 2011 N N . LYS A 1 241 ? -41.091 -5.595 68.565 1.00 94.06 241 LYS A N 1
ATOM 2012 C CA . LYS A 1 241 ? -41.709 -4.414 69.178 1.00 94.06 241 LYS A CA 1
ATOM 2013 C C . LYS A 1 241 ? -43.007 -4.754 69.918 1.00 94.06 241 LYS A C 1
ATOM 2015 O O . LYS A 1 241 ? -43.155 -4.367 71.071 1.00 94.06 241 LYS A O 1
ATOM 2020 N N . LYS A 1 242 ? -43.910 -5.531 69.302 1.00 94.12 242 LYS A N 1
ATOM 2021 C CA . LYS A 1 242 ? -45.152 -5.994 69.955 1.00 94.12 242 LYS A CA 1
ATOM 2022 C C . LYS A 1 242 ? -44.869 -6.813 71.215 1.00 94.12 242 LYS A C 1
ATOM 2024 O O . LYS A 1 242 ? -45.547 -6.629 72.223 1.00 94.12 242 LYS A O 1
ATOM 2029 N N . THR A 1 243 ? -43.878 -7.702 71.168 1.00 93.19 243 THR A N 1
ATOM 2030 C CA . THR A 1 243 ? -43.472 -8.507 72.328 1.00 93.19 243 THR A CA 1
ATOM 2031 C C . THR A 1 243 ? -42.963 -7.621 73.464 1.00 93.19 243 THR A C 1
ATOM 2033 O O . THR A 1 243 ? -43.416 -7.781 74.596 1.00 93.19 243 THR A O 1
ATOM 2036 N N . ILE A 1 244 ? -42.098 -6.644 73.166 1.00 93.94 244 ILE A N 1
ATOM 2037 C CA . ILE A 1 244 ? -41.589 -5.677 74.153 1.00 93.94 244 ILE A CA 1
ATOM 2038 C C . ILE A 1 244 ? -42.732 -4.835 74.739 1.00 93.94 244 ILE A C 1
ATOM 2040 O O . ILE A 1 244 ? -42.822 -4.693 75.958 1.00 93.94 244 ILE A O 1
ATOM 2044 N N . ASP A 1 245 ? -43.641 -4.320 73.906 1.00 94.06 245 ASP A N 1
ATOM 2045 C CA . ASP A 1 245 ? -44.789 -3.519 74.355 1.00 94.06 245 ASP A CA 1
ATOM 2046 C C . ASP A 1 245 ? -45.715 -4.319 75.288 1.00 94.06 245 ASP A C 1
ATOM 2048 O O . ASP A 1 245 ? -46.223 -3.789 76.282 1.00 94.06 245 ASP A O 1
ATOM 2052 N N . ASN A 1 246 ? -45.929 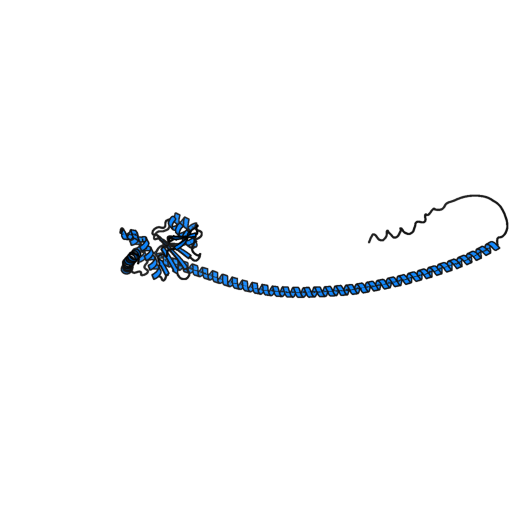-5.604 74.992 1.00 94.69 246 ASN A N 1
ATOM 2053 C CA . ASN A 1 246 ? -46.713 -6.502 75.838 1.00 94.69 246 ASN A CA 1
ATOM 2054 C C . ASN A 1 246 ? -46.011 -6.777 77.173 1.00 94.69 246 ASN A C 1
ATOM 2056 O O . ASN A 1 246 ? -46.635 -6.611 78.223 1.00 94.69 246 ASN A O 1
ATOM 2060 N N . GLN A 1 247 ? -44.714 -7.105 77.148 1.00 93.38 247 GLN A N 1
ATOM 2061 C CA . GLN A 1 247 ? -43.910 -7.296 78.361 1.00 93.38 247 GLN A CA 1
ATOM 2062 C C . GLN A 1 247 ? -43.903 -6.038 79.239 1.00 93.38 247 GLN A C 1
ATOM 2064 O O . GLN A 1 247 ? -44.060 -6.122 80.456 1.00 93.38 247 GLN A O 1
ATOM 2069 N N . TYR A 1 248 ? -43.796 -4.853 78.634 1.00 94.31 248 TYR A N 1
ATOM 2070 C CA . TYR A 1 248 ? -43.841 -3.586 79.358 1.00 94.31 248 TYR A CA 1
ATOM 2071 C C . TYR A 1 248 ? -45.196 -3.347 80.042 1.00 94.31 248 TYR A C 1
ATOM 2073 O O . TYR A 1 248 ? -45.242 -2.913 81.197 1.00 94.31 248 TYR A O 1
ATOM 2081 N N . LYS A 1 249 ? -46.314 -3.648 79.366 1.00 94.06 249 LYS A N 1
ATOM 2082 C CA . LYS A 1 249 ? -47.662 -3.549 79.958 1.00 94.06 249 LYS A CA 1
ATOM 2083 C C . LYS A 1 249 ? -47.840 -4.507 81.133 1.00 94.06 249 LYS A C 1
ATOM 2085 O O . LYS A 1 249 ? -48.371 -4.089 82.163 1.00 94.06 249 LYS A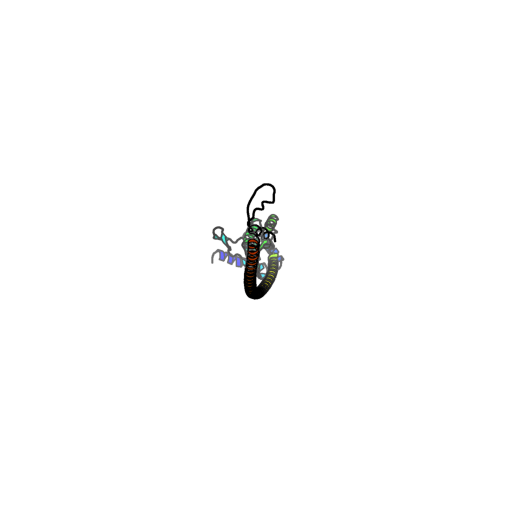 O 1
ATOM 2090 N N . GLU A 1 250 ? -47.389 -5.753 80.997 1.00 93.75 250 GLU A N 1
ATOM 2091 C CA . GLU A 1 250 ? -47.416 -6.733 82.088 1.00 93.75 250 GLU A CA 1
ATOM 2092 C C . GLU A 1 250 ? -46.583 -6.262 83.277 1.00 93.75 250 GLU A C 1
ATOM 2094 O O . GLU A 1 250 ? -47.087 -6.230 84.399 1.00 93.75 250 GLU A O 1
ATOM 2099 N N . PHE A 1 251 ? -45.356 -5.800 83.033 1.00 92.94 251 PHE A N 1
ATOM 2100 C CA . PHE A 1 251 ? -44.482 -5.272 84.077 1.00 92.94 251 PHE A CA 1
ATOM 2101 C C . PHE A 1 251 ? -45.103 -4.062 84.789 1.00 92.94 251 PHE A C 1
ATOM 2103 O O . PHE A 1 251 ? -45.087 -3.968 86.017 1.00 92.94 251 PHE A O 1
ATOM 2110 N N . LYS A 1 252 ? -45.721 -3.142 84.038 1.00 94.56 252 LYS A N 1
ATOM 2111 C CA . LYS A 1 252 ? -46.437 -1.991 84.604 1.00 94.56 252 LYS A CA 1
ATOM 2112 C C . LYS A 1 252 ? -47.614 -2.429 85.480 1.00 94.56 252 LYS A C 1
ATOM 2114 O O . LYS A 1 252 ? -47.799 -1.864 86.556 1.00 94.56 252 LYS A O 1
ATOM 2119 N N . LYS A 1 253 ? -48.384 -3.431 85.042 1.00 94.50 253 LYS A N 1
ATOM 2120 C CA . LYS A 1 253 ? -49.495 -4.006 85.813 1.00 94.50 253 LYS A CA 1
ATOM 2121 C C . LYS A 1 253 ? -48.993 -4.663 87.102 1.00 94.50 253 LYS A C 1
ATOM 2123 O O . LYS A 1 253 ? -49.501 -4.341 88.169 1.00 94.50 253 LYS A O 1
ATOM 2128 N N . GLN A 1 254 ? -47.953 -5.493 87.021 1.00 92.62 254 GLN A N 1
ATOM 2129 C CA . GLN A 1 254 ? -47.323 -6.122 88.188 1.00 92.62 254 GLN A CA 1
ATOM 2130 C C . GLN A 1 254 ? -46.799 -5.082 89.189 1.00 92.62 254 GLN A C 1
ATOM 2132 O O . GLN A 1 254 ? -47.027 -5.211 90.391 1.00 92.62 254 GLN A O 1
ATOM 2137 N N . ASN A 1 255 ? -46.156 -4.012 88.710 1.00 93.62 255 ASN A N 1
ATOM 2138 C CA . ASN A 1 255 ? -45.706 -2.910 89.564 1.00 93.62 255 ASN A CA 1
ATOM 2139 C C . ASN A 1 255 ? -46.869 -2.179 90.245 1.00 93.62 255 ASN A C 1
ATOM 2141 O O . ASN A 1 255 ? -46.747 -1.795 91.408 1.00 93.62 255 ASN A O 1
ATOM 2145 N N . GLN A 1 256 ? -47.990 -1.979 89.548 1.00 93.19 256 GLN A N 1
ATOM 2146 C CA . GLN A 1 256 ? -49.185 -1.363 90.126 1.00 93.19 256 GLN A CA 1
ATOM 2147 C C . GLN A 1 256 ? -49.802 -2.254 91.215 1.00 93.19 256 GLN A C 1
ATOM 2149 O O . GLN A 1 256 ? -50.042 -1.784 92.325 1.00 93.19 256 GLN A O 1
ATOM 2154 N N . GLU A 1 257 ? -49.962 -3.552 90.945 1.00 93.12 257 GLU A N 1
ATOM 2155 C CA . GLU A 1 257 ? -50.442 -4.533 91.929 1.00 93.12 257 GLU A CA 1
ATOM 2156 C C . GLU A 1 257 ? -49.527 -4.601 93.162 1.00 93.12 257 GLU A C 1
ATOM 2158 O O . GLU A 1 257 ? -49.990 -4.720 94.298 1.00 93.12 257 GLU A O 1
ATOM 2163 N N . MET A 1 258 ? -48.210 -4.510 92.959 1.00 93.75 258 MET A N 1
ATOM 2164 C CA . MET A 1 258 ? -47.235 -4.484 94.047 1.00 93.75 258 MET A CA 1
ATOM 2165 C C . MET A 1 258 ? -47.361 -3.212 94.894 1.00 93.75 258 MET A C 1
ATOM 2167 O O . MET A 1 258 ? -47.359 -3.308 96.122 1.00 93.75 258 MET A O 1
ATOM 2171 N N . LYS A 1 259 ? -47.533 -2.040 94.264 1.00 91.25 259 LYS A N 1
ATOM 2172 C CA . LYS A 1 259 ? -47.796 -0.773 94.968 1.00 91.25 259 LYS A CA 1
ATOM 2173 C C . LYS A 1 259 ? -49.064 -0.845 95.813 1.00 91.25 259 LYS A C 1
ATOM 2175 O O . LYS A 1 259 ? -49.027 -0.467 96.978 1.00 91.25 259 LYS A O 1
ATOM 2180 N N . GLU A 1 260 ? -50.153 -1.383 95.271 1.00 92.38 260 GLU A N 1
ATOM 2181 C CA . GLU A 1 260 ? -51.414 -1.548 96.006 1.00 92.38 260 GLU A CA 1
ATOM 2182 C C . GLU A 1 260 ? -51.270 -2.514 97.190 1.00 92.38 260 GLU A C 1
ATOM 2184 O O . GLU A 1 260 ? -51.796 -2.262 98.276 1.00 92.38 260 GLU A O 1
ATOM 2189 N N . LYS A 1 261 ? -50.518 -3.613 97.024 1.00 92.62 261 LYS A N 1
ATOM 2190 C CA . LYS A 1 261 ? -50.187 -4.528 98.130 1.00 92.62 261 LYS A CA 1
ATOM 2191 C C . LYS A 1 261 ? -49.391 -3.822 99.229 1.00 92.62 261 LYS A C 1
ATOM 2193 O O . LYS A 1 261 ? -49.736 -3.980 100.400 1.00 92.62 261 LYS A O 1
ATOM 2198 N N . LEU A 1 262 ? -48.372 -3.044 98.861 1.00 91.88 262 LEU A N 1
ATOM 2199 C CA . LEU A 1 262 ? -47.560 -2.243 99.784 1.00 91.88 262 LEU A CA 1
ATOM 2200 C C . LEU A 1 262 ? -48.405 -1.201 100.526 1.00 91.88 262 LEU A C 1
ATOM 2202 O O . LEU A 1 262 ? -48.324 -1.106 101.747 1.00 91.88 262 LEU A O 1
ATOM 2206 N N . GLU A 1 263 ? -49.272 -0.473 99.824 1.00 91.38 263 GLU A N 1
ATOM 2207 C CA . GLU A 1 263 ? -50.150 0.532 100.427 1.00 91.38 263 GLU A CA 1
ATOM 2208 C C . GLU A 1 263 ? -51.156 -0.103 101.401 1.00 91.38 263 GLU A C 1
ATOM 2210 O O . GLU A 1 263 ? -51.360 0.384 102.514 1.00 91.38 263 GLU A O 1
ATOM 2215 N N . ASN A 1 264 ? -51.741 -1.244 101.030 1.00 91.44 264 ASN A N 1
ATOM 2216 C CA . ASN A 1 264 ? -52.619 -2.009 101.913 1.00 91.44 264 ASN A CA 1
ATOM 2217 C C . ASN A 1 264 ? -51.882 -2.553 103.146 1.00 91.44 264 ASN A C 1
ATOM 2219 O O . ASN A 1 264 ? -52.453 -2.580 104.240 1.00 91.44 264 ASN A O 1
ATOM 2223 N N . GLN A 1 265 ? -50.629 -2.993 102.992 1.00 88.19 265 GLN A N 1
ATOM 2224 C CA . GLN A 1 265 ? -49.783 -3.391 104.119 1.00 88.19 265 GLN A CA 1
ATOM 2225 C C . GLN A 1 265 ? -49.470 -2.201 105.032 1.00 88.19 265 GLN A C 1
ATOM 2227 O O . GLN A 1 265 ? -49.642 -2.336 106.243 1.00 88.19 265 GLN A O 1
ATOM 2232 N N . SER A 1 266 ? -49.114 -1.042 104.470 1.00 88.44 266 SER A N 1
ATOM 2233 C CA . SER A 1 266 ? -48.888 0.200 105.221 1.00 88.44 266 SER A CA 1
ATOM 2234 C C . SER A 1 266 ? -50.124 0.585 106.030 1.00 88.44 266 SER A C 1
ATOM 2236 O O . SER A 1 266 ? -50.047 0.678 107.247 1.00 88.44 266 SER A O 1
ATOM 2238 N N . LYS A 1 267 ? -51.311 0.645 105.409 1.00 90.19 267 LYS A N 1
ATOM 2239 C CA . LYS A 1 267 ? -52.573 0.955 106.110 1.00 90.19 267 LYS A CA 1
ATOM 2240 C C . LYS A 1 267 ? -52.884 -0.028 107.244 1.00 90.19 267 LYS A C 1
ATOM 2242 O O . LYS A 1 267 ? -53.441 0.359 108.271 1.00 90.19 267 LYS A O 1
ATOM 2247 N N . LYS A 1 268 ? -52.570 -1.319 107.075 1.00 88.50 268 LYS A N 1
ATOM 2248 C CA . LYS A 1 268 ? -52.711 -2.322 108.148 1.00 88.50 268 LYS A CA 1
ATOM 2249 C C . LYS A 1 268 ? -51.721 -2.076 109.284 1.00 88.50 268 LYS A C 1
ATOM 2251 O O . LYS A 1 268 ? -52.094 -2.262 110.442 1.00 88.50 268 LYS A O 1
ATOM 2256 N N . PHE A 1 269 ? -50.485 -1.708 108.956 1.00 89.81 269 PHE A N 1
ATOM 2257 C CA . PHE A 1 269 ? -49.468 -1.343 109.933 1.00 89.81 269 PHE A CA 1
ATOM 2258 C C . PHE A 1 269 ? -49.885 -0.094 110.710 1.00 89.81 269 PHE A C 1
ATOM 2260 O O . PHE A 1 269 ? -49.940 -0.159 111.932 1.00 89.81 269 PHE A O 1
ATOM 2267 N N . ASP A 1 270 ? -50.310 0.967 110.024 1.00 87.19 270 ASP A N 1
ATOM 2268 C CA . ASP A 1 270 ? -50.782 2.213 110.635 1.00 87.19 270 ASP A CA 1
ATOM 2269 C C . ASP A 1 270 ? -51.962 1.964 111.581 1.00 87.19 270 ASP A C 1
ATOM 2271 O O . ASP A 1 270 ? -51.957 2.428 112.716 1.00 87.19 270 ASP A O 1
ATOM 2275 N N . LYS A 1 271 ? -52.944 1.143 111.177 1.00 88.44 271 LYS A N 1
ATOM 2276 C CA . LYS A 1 271 ? -54.055 0.739 112.060 1.00 88.44 271 LYS A CA 1
ATOM 2277 C C . LYS A 1 271 ? -53.581 -0.011 113.304 1.00 88.44 271 LYS A C 1
ATOM 2279 O O . LYS A 1 271 ? -54.119 0.204 114.387 1.00 88.44 271 LYS A O 1
ATOM 2284 N N . LYS A 1 272 ? -52.612 -0.923 113.160 1.00 87.75 272 LYS A N 1
ATOM 2285 C CA . LYS A 1 272 ? -52.021 -1.633 114.305 1.00 87.75 272 LYS A CA 1
ATOM 2286 C C . LYS A 1 272 ? -51.263 -0.672 115.215 1.00 87.75 272 LYS A C 1
ATOM 2288 O O . LYS A 1 272 ? -51.389 -0.790 116.428 1.00 87.75 272 LYS A O 1
ATOM 2293 N N . LEU A 1 273 ? -50.503 0.253 114.639 1.00 87.19 273 LEU A N 1
ATOM 2294 C CA . LEU A 1 273 ? -49.761 1.264 115.376 1.00 87.19 273 LEU A CA 1
ATOM 2295 C C . LEU A 1 273 ? -50.716 2.179 116.151 1.00 87.19 273 LEU A C 1
ATOM 2297 O O . LEU A 1 273 ? -50.513 2.367 117.342 1.00 87.19 273 LEU A O 1
ATOM 2301 N N . ASP A 1 274 ? -51.801 2.650 115.528 1.00 86.06 274 ASP A N 1
ATOM 2302 C CA . ASP A 1 274 ? -52.833 3.470 116.182 1.00 86.06 274 ASP A CA 1
ATOM 2303 C C . ASP A 1 274 ? -53.519 2.710 117.332 1.00 86.06 274 ASP A C 1
ATOM 2305 O O . ASP A 1 274 ? -53.708 3.244 118.421 1.00 86.06 274 ASP A O 1
ATOM 2309 N N . LEU A 1 275 ? -53.818 1.418 117.142 1.00 84.88 275 LEU A N 1
ATOM 2310 C CA . LEU A 1 275 ? -54.328 0.545 118.209 1.00 84.88 275 LEU A CA 1
ATOM 2311 C C . LEU A 1 275 ? -53.351 0.425 119.386 1.00 84.88 275 LEU A C 1
ATOM 2313 O O . LEU A 1 275 ? -53.779 0.465 120.540 1.00 84.88 275 LEU A O 1
ATOM 2317 N N . ILE A 1 276 ? -52.054 0.268 119.108 1.00 83.19 276 ILE A N 1
ATOM 2318 C CA . ILE A 1 276 ? -51.010 0.201 120.137 1.00 83.19 276 ILE A CA 1
ATOM 2319 C C . ILE A 1 276 ? -50.896 1.545 120.862 1.00 83.19 276 ILE A C 1
ATOM 2321 O O . ILE A 1 276 ? -50.913 1.557 122.089 1.00 83.19 276 ILE A O 1
ATOM 2325 N N . LEU A 1 277 ? -50.837 2.661 120.131 1.00 78.44 277 LEU A N 1
ATOM 2326 C CA . LEU A 1 277 ? -50.732 4.008 120.695 1.00 78.44 277 LEU A CA 1
ATOM 2327 C C . LEU A 1 277 ? -51.944 4.355 121.560 1.00 78.44 277 LEU A C 1
ATOM 2329 O O . LEU A 1 277 ? -51.764 4.782 122.694 1.00 78.44 277 LEU A O 1
ATOM 2333 N N . ARG A 1 278 ? -53.172 4.081 121.103 1.00 76.75 278 ARG A N 1
ATOM 2334 C CA . ARG A 1 278 ? -54.378 4.250 121.934 1.00 76.75 278 ARG A CA 1
ATOM 2335 C C . ARG A 1 278 ? -54.321 3.405 123.197 1.00 76.75 278 ARG A C 1
ATOM 2337 O O . ARG A 1 278 ? -54.679 3.885 124.265 1.00 76.75 278 ARG A O 1
ATOM 2344 N N . ARG A 1 279 ? -53.852 2.157 123.103 1.00 74.38 279 ARG A N 1
ATOM 2345 C CA . ARG A 1 279 ? -53.688 1.284 124.273 1.00 74.38 279 ARG A CA 1
ATOM 2346 C C . ARG A 1 279 ? -52.630 1.821 125.240 1.00 74.38 279 ARG A C 1
ATOM 2348 O O . ARG A 1 279 ? -52.816 1.707 126.444 1.00 74.38 279 ARG A O 1
ATOM 2355 N N . PHE A 1 280 ? -51.569 2.431 124.718 1.00 71.12 280 PHE A N 1
ATOM 2356 C CA . PHE A 1 280 ? -50.521 3.081 125.502 1.00 71.12 280 PHE A CA 1
ATOM 2357 C C . PHE A 1 280 ? -51.022 4.366 126.184 1.00 71.12 280 PHE A C 1
ATOM 2359 O O . PHE A 1 280 ? -50.717 4.580 127.350 1.00 71.12 280 PHE A O 1
ATOM 2366 N N . MET A 1 281 ? -51.844 5.174 125.504 1.00 62.22 281 MET A N 1
ATOM 2367 C CA . MET A 1 281 ? -52.456 6.384 126.076 1.00 62.22 281 MET A CA 1
ATOM 2368 C C . MET A 1 281 ? -53.556 6.074 127.102 1.00 62.22 281 MET A C 1
ATOM 2370 O O . MET A 1 281 ? -53.711 6.811 128.061 1.00 62.22 281 MET A O 1
ATOM 2374 N N . ILE A 1 282 ? -54.287 4.961 126.962 1.00 57.28 282 ILE A N 1
ATOM 2375 C CA . ILE A 1 282 ? -55.268 4.509 127.971 1.00 57.28 282 ILE A CA 1
ATOM 2376 C C . ILE A 1 282 ? -54.577 3.969 129.237 1.00 57.28 282 ILE A C 1
ATOM 2378 O O . ILE A 1 282 ? -55.149 4.024 130.321 1.00 57.28 282 ILE A O 1
ATOM 2382 N N . LEU A 1 283 ? -53.358 3.435 129.112 1.00 49.31 283 LEU A N 1
ATOM 2383 C CA . LEU A 1 283 ? -52.575 2.924 130.244 1.00 49.31 283 LEU A CA 1
ATOM 2384 C C . LEU A 1 283 ? -51.766 4.008 130.966 1.00 49.31 283 LEU A C 1
ATOM 2386 O O . LEU A 1 283 ? -51.304 3.755 132.074 1.00 49.31 283 LEU A O 1
ATOM 2390 N N . ASN A 1 284 ? -51.614 5.187 130.363 1.00 41.72 284 ASN A N 1
ATOM 2391 C CA . ASN A 1 284 ? -50.827 6.287 130.902 1.00 41.72 284 ASN A CA 1
ATOM 2392 C C . ASN A 1 284 ? -51.621 7.596 130.837 1.00 41.72 284 ASN A C 1
ATOM 2394 O O . ASN A 1 284 ? -51.382 8.442 129.981 1.00 41.72 284 ASN A O 1
ATOM 2398 N N . ASP A 1 285 ? -52.533 7.754 131.787 1.00 35.22 285 ASP A N 1
ATOM 2399 C CA . ASP A 1 285 ? -52.798 9.049 132.412 1.00 35.22 285 ASP A CA 1
ATOM 2400 C C . ASP A 1 285 ? -52.784 8.750 133.921 1.00 35.22 285 ASP A C 1
ATOM 2402 O O . ASP A 1 285 ? -53.609 7.935 134.357 1.00 35.22 285 ASP A O 1
ATOM 2406 N N . PRO A 1 286 ? -51.814 9.257 134.719 1.00 42.75 286 PRO A N 1
ATOM 2407 C CA . PRO A 1 286 ? -51.819 10.689 135.035 1.00 42.75 286 PRO A CA 1
ATOM 2408 C C . PRO A 1 286 ? -50.460 11.359 135.421 1.00 42.75 286 PRO A C 1
ATOM 2410 O O . PRO A 1 286 ? -49.475 10.702 135.740 1.00 42.75 286 PRO A O 1
ATOM 2413 N N . LEU A 1 287 ? -50.525 12.699 135.526 1.00 34.66 287 LEU A N 1
ATOM 2414 C CA . LEU A 1 287 ? -49.832 13.629 136.456 1.00 34.66 287 LEU A CA 1
ATOM 2415 C C . LEU A 1 287 ? -48.372 14.101 136.225 1.00 34.66 287 LEU A C 1
ATOM 2417 O O . LEU A 1 287 ? -47.409 13.362 136.365 1.00 34.66 287 LEU A O 1
ATOM 2421 N N . GLN A 1 288 ? -48.294 15.423 136.011 1.00 30.70 288 GLN A N 1
ATOM 2422 C CA . GLN A 1 288 ? -47.427 16.448 136.627 1.00 30.70 288 GLN A CA 1
ATOM 2423 C C . GLN A 1 288 ? -45.902 16.258 136.811 1.00 30.70 288 GLN A C 1
ATOM 2425 O O . GLN A 1 288 ? -45.431 15.409 137.557 1.00 30.70 288 GLN A O 1
ATOM 2430 N N . ASP A 1 289 ? -45.226 17.291 136.289 1.00 28.98 289 ASP A N 1
ATOM 2431 C CA . ASP A 1 289 ? -44.104 18.073 136.834 1.00 28.98 289 ASP A CA 1
ATOM 2432 C C . ASP A 1 289 ? -42.631 17.623 136.707 1.00 28.98 289 ASP A C 1
ATOM 2434 O O . ASP A 1 289 ? -42.205 16.550 137.119 1.00 28.98 289 ASP A O 1
ATOM 2438 N N . ASN A 1 290 ? -41.863 18.634 136.270 1.00 31.31 290 ASN A N 1
ATOM 2439 C CA . ASN A 1 290 ? -40.478 18.997 136.589 1.00 31.31 290 ASN A CA 1
ATOM 2440 C C . ASN A 1 290 ? -39.286 18.429 135.790 1.00 31.31 290 ASN A C 1
ATOM 2442 O O . ASN A 1 290 ? -38.854 17.295 135.941 1.00 31.31 290 ASN A O 1
ATOM 2446 N N . ASP A 1 291 ? -38.702 19.378 135.047 1.00 30.22 291 ASP A N 1
ATOM 2447 C CA . ASP A 1 291 ? -37.304 19.828 135.056 1.00 30.22 291 ASP A CA 1
ATOM 2448 C C . ASP A 1 291 ? -36.131 18.941 134.600 1.00 30.22 291 ASP A C 1
ATOM 2450 O O . ASP A 1 291 ? -35.913 17.809 135.018 1.00 30.22 291 ASP A O 1
ATOM 2454 N N . SER A 1 292 ? -35.239 19.655 133.899 1.00 30.88 292 SER A N 1
ATOM 2455 C CA . SER A 1 292 ? -33.777 19.512 133.846 1.00 30.88 292 SER A CA 1
ATOM 2456 C C . SER A 1 292 ? -33.119 18.667 132.727 1.00 30.88 292 SER A C 1
ATOM 2458 O O . SER A 1 292 ? -33.122 17.445 132.696 1.00 30.88 292 SER A O 1
ATOM 2460 N N . THR A 1 293 ? -32.520 19.438 131.806 1.00 32.62 293 T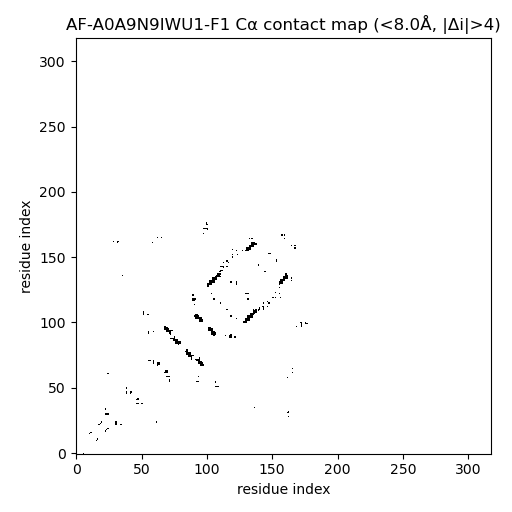HR A N 1
ATOM 2461 C CA . THR A 1 293 ? -31.115 19.422 131.335 1.00 32.62 293 THR A CA 1
ATOM 2462 C C . THR A 1 293 ? -30.492 18.267 130.518 1.00 32.62 293 THR A C 1
ATOM 2464 O O . THR A 1 293 ? -30.347 17.130 130.941 1.00 32.62 293 THR A O 1
ATOM 2467 N N . ASN A 1 294 ? -29.857 18.737 129.430 1.00 32.47 294 ASN A N 1
ATOM 2468 C CA . ASN A 1 294 ? -28.506 18.429 128.926 1.00 32.47 294 ASN A CA 1
ATOM 2469 C C . ASN A 1 294 ? -28.228 17.286 127.919 1.00 32.47 294 ASN A C 1
ATOM 2471 O O . ASN A 1 294 ? -28.254 16.106 128.229 1.00 32.47 294 ASN A O 1
ATOM 2475 N N . ASN A 1 295 ? -27.674 17.761 126.789 1.00 33.22 295 ASN A N 1
ATOM 2476 C CA . ASN A 1 295 ? -26.413 17.366 126.136 1.00 33.22 295 ASN A CA 1
ATOM 2477 C C . ASN A 1 295 ? -26.342 16.222 125.105 1.00 33.22 295 ASN A C 1
ATOM 2479 O O . ASN A 1 295 ? -26.505 15.057 125.427 1.00 33.22 295 ASN A O 1
ATOM 2483 N N . HIS A 1 296 ? -25.841 16.645 123.923 1.00 35.25 296 HIS A N 1
ATOM 2484 C CA . HIS A 1 296 ? -24.859 16.003 123.019 1.00 35.25 296 HIS A CA 1
ATOM 2485 C C . HIS A 1 296 ? -25.275 14.667 122.363 1.00 35.25 296 HIS A C 1
ATOM 2487 O O . HIS A 1 296 ? -25.763 13.764 123.009 1.00 35.25 296 HIS A O 1
ATOM 2493 N N . SER A 1 297 ? -25.056 14.380 121.079 1.00 34.44 297 SER A N 1
ATOM 2494 C CA . SER A 1 297 ? -24.187 14.929 120.033 1.00 34.44 297 SER A CA 1
ATOM 2495 C C . SER A 1 297 ? -24.547 14.248 118.696 1.00 34.44 297 SER A C 1
ATOM 2497 O O . SER A 1 297 ? -25.152 13.184 118.708 1.00 34.44 297 SER A O 1
ATOM 2499 N N . ASN A 1 298 ? -24.139 14.873 117.584 1.00 39.28 298 ASN A N 1
ATOM 2500 C CA . ASN A 1 298 ? -23.740 14.294 116.290 1.00 39.28 298 ASN A CA 1
ATOM 2501 C C . ASN A 1 298 ? -24.517 13.096 115.710 1.00 39.28 298 ASN A C 1
ATOM 2503 O O . ASN A 1 298 ? -24.443 12.011 116.259 1.00 39.28 298 ASN A O 1
ATOM 2507 N N . VAL A 1 299 ? -25.038 13.239 114.479 1.00 41.00 299 VAL A N 1
ATOM 2508 C CA . VAL A 1 299 ? -24.630 12.422 113.309 1.00 41.00 299 VAL A CA 1
ATOM 2509 C C . VAL A 1 299 ? -25.210 13.008 112.004 1.00 41.00 299 VAL A C 1
ATOM 2511 O O . VAL A 1 299 ? -26.410 13.194 111.850 1.00 41.00 299 VAL A O 1
ATOM 2514 N N . ALA A 1 300 ? -24.282 13.277 111.082 1.00 38.72 300 ALA A N 1
ATOM 2515 C CA . ALA A 1 300 ? -24.352 13.267 109.617 1.00 38.72 300 ALA A CA 1
ATOM 2516 C C . ALA A 1 300 ? -25.509 13.969 108.875 1.00 38.72 300 ALA A C 1
ATOM 2518 O O . ALA A 1 300 ? -26.570 13.424 108.585 1.00 38.72 300 ALA A O 1
ATOM 2519 N N . ASN A 1 301 ? -25.147 15.150 108.384 1.00 48.59 301 ASN A N 1
ATOM 2520 C CA . ASN A 1 301 ? -25.670 15.815 107.201 1.00 48.59 301 ASN A CA 1
ATOM 2521 C C . ASN A 1 301 ? -25.434 14.943 105.943 1.00 48.59 301 ASN A C 1
ATOM 2523 O O . ASN A 1 301 ? -24.300 14.842 105.475 1.00 48.59 301 ASN A O 1
ATOM 2527 N N . VAL A 1 302 ? -26.482 14.331 105.381 1.00 45.00 302 VAL A N 1
ATOM 2528 C CA . VAL A 1 302 ? -26.460 13.784 104.013 1.00 45.00 302 VAL A CA 1
ATOM 2529 C C . VAL A 1 302 ? -27.516 14.521 103.204 1.00 45.00 302 VAL A C 1
ATOM 2531 O O . VAL A 1 302 ? -28.718 14.325 103.365 1.00 45.00 302 VAL A O 1
ATOM 2534 N N . LYS A 1 303 ? -27.029 15.418 102.346 1.00 42.75 303 LYS A N 1
ATOM 2535 C CA . LYS A 1 303 ? -27.810 16.091 101.313 1.00 42.75 303 LYS A CA 1
ATOM 2536 C C . LYS A 1 303 ? -28.479 15.029 100.442 1.00 42.75 303 LYS A C 1
ATOM 2538 O O . LYS A 1 303 ? -27.793 14.254 99.781 1.00 42.75 303 LYS A O 1
ATOM 2543 N N . ASN A 1 304 ? -29.809 15.027 100.431 1.00 45.97 304 ASN A N 1
ATOM 2544 C CA . ASN A 1 304 ? -30.606 14.334 99.427 1.00 45.97 304 ASN A CA 1
ATOM 2545 C C . ASN A 1 304 ? -30.249 14.904 98.053 1.00 45.97 304 ASN A C 1
ATOM 2547 O O . ASN A 1 304 ? -30.658 16.005 97.688 1.00 45.97 304 ASN A O 1
ATOM 2551 N N . GLN A 1 305 ? -29.419 14.156 97.338 1.00 45.09 305 GLN A N 1
ATOM 2552 C CA . GLN A 1 305 ? -29.024 14.410 95.969 1.00 45.09 305 GLN A CA 1
ATOM 2553 C C . GLN A 1 305 ? -30.091 13.802 95.055 1.00 45.09 305 GLN A C 1
ATOM 2555 O O . GLN A 1 305 ? -30.472 12.642 95.209 1.00 45.09 305 GLN A O 1
ATOM 2560 N N . ASP A 1 306 ? -30.613 14.631 94.156 1.00 51.62 306 ASP A N 1
ATOM 2561 C CA . ASP A 1 306 ? -31.637 14.292 93.172 1.00 51.62 306 ASP A CA 1
ATOM 2562 C C . ASP A 1 306 ? -31.182 13.080 92.323 1.00 51.62 306 ASP A C 1
ATOM 2564 O O . ASP A 1 306 ? -30.108 13.132 91.716 1.00 51.62 306 ASP A O 1
ATOM 2568 N N . PRO A 1 307 ? -31.942 11.969 92.259 1.00 48.72 307 PRO A N 1
ATOM 2569 C CA . PRO A 1 307 ? -31.525 10.739 91.576 1.00 48.72 307 PRO A CA 1
ATOM 2570 C C . PRO A 1 307 ? -31.504 10.831 90.035 1.00 48.72 307 PRO A C 1
ATOM 2572 O O . PRO A 1 307 ? -31.444 9.806 89.356 1.00 48.72 307 PRO A O 1
ATOM 2575 N N . ARG A 1 308 ? -31.540 12.035 89.450 1.00 52.47 308 ARG A N 1
ATOM 2576 C CA . ARG A 1 308 ? -31.573 12.246 87.992 1.00 52.47 308 ARG A CA 1
ATOM 2577 C C . ARG A 1 308 ? -30.207 12.254 87.291 1.00 52.47 308 ARG A C 1
ATOM 2579 O O . ARG A 1 308 ? -30.190 12.148 86.071 1.00 52.47 308 ARG A O 1
ATOM 2586 N N . ASP A 1 309 ? -29.086 12.258 88.016 1.00 51.34 309 ASP A N 1
ATOM 2587 C CA . ASP A 1 309 ? -27.744 12.388 87.407 1.00 51.34 309 ASP A CA 1
ATOM 2588 C C . ASP A 1 309 ? -26.917 11.090 87.290 1.00 51.34 309 ASP A C 1
ATOM 2590 O O . ASP A 1 309 ? -25.826 11.096 86.718 1.00 51.34 309 ASP A O 1
ATOM 2594 N N . ALA A 1 310 ? -27.411 9.941 87.764 1.00 50.44 310 ALA A N 1
ATOM 2595 C CA . ALA A 1 310 ? -26.613 8.705 87.773 1.00 50.44 310 ALA A CA 1
ATOM 2596 C C . ALA A 1 310 ? -26.707 7.847 86.491 1.00 50.44 310 ALA A C 1
ATOM 2598 O O . ALA A 1 310 ? -25.940 6.899 86.342 1.00 50.44 310 ALA A O 1
ATOM 2599 N N . ILE A 1 311 ? -27.598 8.161 85.541 1.00 50.16 311 ILE A N 1
ATOM 2600 C CA . ILE A 1 311 ? -27.814 7.322 84.339 1.00 50.16 311 ILE A CA 1
ATOM 2601 C C . ILE A 1 311 ? -27.138 7.895 83.074 1.00 50.16 311 ILE A C 1
ATOM 2603 O O . ILE A 1 311 ? -27.000 7.199 82.072 1.00 50.16 311 ILE A O 1
ATOM 2607 N N . ALA A 1 312 ? -26.590 9.114 83.116 1.00 50.66 312 ALA A N 1
ATOM 2608 C CA . ALA A 1 312 ? -25.938 9.734 81.954 1.00 50.66 312 ALA A CA 1
ATOM 2609 C C . ALA A 1 312 ? -24.453 9.347 81.744 1.00 50.66 312 ALA A C 1
ATOM 2611 O O . ALA A 1 312 ? -23.851 9.779 80.765 1.00 50.66 312 ALA A O 1
ATOM 2612 N N . LYS A 1 313 ? -23.840 8.528 82.617 1.00 52.66 313 LYS A N 1
ATOM 2613 C CA . LYS A 1 313 ? -22.413 8.139 82.505 1.00 52.66 313 LYS A CA 1
ATOM 2614 C C . LYS A 1 313 ? -22.134 6.671 82.160 1.00 52.66 313 LYS A C 1
ATOM 2616 O O . LYS A 1 313 ? -20.972 6.318 82.016 1.00 52.66 313 LYS A O 1
ATOM 2621 N N . MET A 1 314 ? -23.153 5.830 81.966 1.00 48.31 314 MET A N 1
ATOM 2622 C CA . MET A 1 314 ? -22.952 4.416 81.585 1.00 48.31 314 MET A CA 1
ATOM 2623 C C . MET A 1 314 ? -23.255 4.084 80.113 1.00 48.31 314 MET A C 1
ATOM 2625 O O . MET A 1 314 ? -23.194 2.918 79.743 1.00 48.31 314 MET A O 1
ATOM 2629 N N . LEU A 1 315 ? -23.540 5.072 79.253 1.00 46.31 315 LEU A N 1
ATOM 2630 C CA . LEU A 1 315 ? -23.824 4.839 77.822 1.00 46.31 315 LEU A CA 1
ATOM 2631 C C . LEU A 1 315 ? -22.904 5.597 76.852 1.00 46.31 315 LEU A C 1
ATOM 2633 O O . LEU A 1 315 ? -23.240 5.779 75.687 1.00 46.31 315 LEU A O 1
ATOM 2637 N N . VAL A 1 316 ? -21.712 5.995 77.297 1.00 53.62 316 VAL A N 1
ATOM 2638 C CA . VAL A 1 316 ? -20.637 6.442 76.397 1.00 53.62 316 VAL A CA 1
ATOM 2639 C C . VAL A 1 316 ? -19.392 5.632 76.718 1.00 53.62 316 VAL A C 1
ATOM 2641 O O . VAL A 1 316 ? -18.491 6.136 77.368 1.00 53.62 316 VAL A O 1
ATOM 2644 N N . HIS A 1 317 ? -19.405 4.354 76.345 1.00 52.09 317 HIS A N 1
ATOM 2645 C CA . HIS A 1 317 ? -18.258 3.504 75.989 1.00 52.09 317 HIS A CA 1
ATOM 2646 C C . HIS A 1 317 ? -18.761 2.062 75.865 1.00 52.09 317 HIS A C 1
ATOM 2648 O O . HIS A 1 317 ? -18.701 1.282 76.813 1.00 52.09 317 HIS A O 1
ATOM 2654 N N . ASN A 1 318 ? -19.328 1.766 74.696 1.00 43.38 318 ASN A N 1
ATOM 2655 C CA . ASN A 1 318 ? -19.128 0.527 73.947 1.00 43.38 318 ASN A CA 1
ATOM 2656 C C . ASN A 1 318 ? -19.518 0.777 72.495 1.00 43.38 318 ASN A C 1
ATOM 2658 O O . ASN A 1 318 ? -20.643 1.286 72.283 1.00 43.38 318 ASN A O 1
#

Solvent-accessible surface area (backbone atoms only — not comparable to full-atom values): 18472 Å² total; per-residue (Å²): 132,55,76,65,54,52,51,51,49,54,45,44,49,56,48,47,50,46,42,66,73,73,43,76,86,59,96,45,70,66,56,55,51,48,51,52,44,49,65,72,71,54,85,49,63,74,56,61,79,36,39,68,62,54,48,52,52,50,53,44,53,54,35,46,76,70,75,29,49,62,42,78,59,76,83,39,75,45,66,46,101,81,72,46,78,40,80,48,56,62,76,50,43,33,43,34,43,44,94,88,32,37,36,37,32,30,74,36,78,66,72,47,56,67,57,51,54,47,41,51,62,45,51,71,75,43,62,90,70,43,34,34,34,44,32,20,85,51,80,73,47,69,72,38,48,56,54,44,72,72,40,94,59,41,93,39,49,47,76,43,39,74,87,42,48,66,62,50,51,53,52,51,34,51,54,50,50,54,52,52,52,53,52,50,53,52,51,54,51,53,50,52,54,51,52,51,53,51,52,50,51,54,50,50,55,52,51,53,48,51,52,53,52,53,52,53,51,53,52,52,52,52,52,51,53,52,50,54,51,50,53,53,49,50,53,50,51,54,49,51,51,52,52,52,56,49,52,51,51,51,51,52,50,52,52,49,55,49,50,54,52,50,52,54,49,48,56,52,48,52,54,52,49,51,54,49,51,53,54,51,52,73,74,58,77,86,84,87,88,84,87,84,88,87,83,88,79,89,84,81,93,74,80,88,71,75,86,81,71,78,72,81,74,80,81,82,83,130

Mean predicted aligned error: 15.6 Å